Protein AF-A0A979FTG8-F1 (afdb_monomer_lite)

Sequence (197 aa):
MGDRVRLVGFEGCVGTCAGAAALASVARDAVLHIHMAAPLDLSALEGTYKWLRVYTRPLPPPGSSSPTWPLPPSPPPWLYVEGADEGSWGAVAHTITSFAPPGKRFWRLRLRGSRLPAEELPPLLRALHGAGVRTWGGGDTRAEVDMYGWDFDLRITDDMPSGGPAVPSDAELQEAYQDYLGEDPDSESSDEDSDYD

Structure (mmCIF, N/CA/C/O backbone):
data_AF-A0A979FTG8-F1
#
_entry.id   AF-A0A979FTG8-F1
#
loop_
_atom_site.group_PDB
_atom_site.id
_atom_site.type_symbol
_atom_site.label_atom_id
_atom_site.label_alt_id
_atom_site.label_comp_id
_atom_site.label_asym_id
_atom_site.label_entity_id
_atom_site.label_seq_id
_atom_site.pdbx_PDB_ins_code
_atom_site.Cartn_x
_atom_site.Cartn_y
_atom_site.Cartn_z
_atom_site.occupancy
_atom_site.B_iso_or_equiv
_atom_site.auth_seq_id
_atom_site.auth_comp_id
_atom_site.auth_asym_id
_atom_site.auth_atom_id
_atom_site.pdbx_PDB_model_num
ATOM 1 N N . MET A 1 1 ? -26.907 -10.337 29.901 1.00 47.62 1 MET A N 1
ATOM 2 C CA . MET A 1 1 ? -25.797 -10.047 28.971 1.00 47.62 1 MET A CA 1
ATOM 3 C C . MET A 1 1 ? -26.396 -10.081 27.583 1.00 47.62 1 MET A C 1
ATOM 5 O O . MET A 1 1 ? -26.764 -11.155 27.144 1.00 47.62 1 MET A O 1
ATOM 9 N N . GLY A 1 2 ? -26.657 -8.920 26.982 1.00 51.09 2 GLY A N 1
ATOM 10 C CA . GLY A 1 2 ? -27.160 -8.879 25.609 1.00 51.09 2 GLY A CA 1
ATOM 11 C C . GLY A 1 2 ? -26.004 -9.140 24.656 1.00 51.09 2 GLY A C 1
ATOM 12 O O . GLY A 1 2 ? -24.947 -8.527 24.833 1.00 51.09 2 GLY A O 1
ATOM 13 N N . ASP A 1 3 ? -26.198 -10.044 23.699 1.00 61.28 3 ASP A N 1
ATOM 14 C CA . ASP A 1 3 ? -25.258 -10.252 22.603 1.00 61.28 3 ASP A CA 1
ATOM 15 C C . ASP A 1 3 ? -25.046 -8.916 21.898 1.00 61.28 3 ASP A C 1
ATOM 17 O O . ASP A 1 3 ? -25.943 -8.356 21.265 1.00 61.28 3 ASP A O 1
ATOM 21 N N . ARG A 1 4 ? -23.856 -8.343 22.085 1.00 74.62 4 ARG A N 1
ATOM 22 C CA . ARG A 1 4 ? -23.470 -7.138 21.364 1.00 74.62 4 ARG A CA 1
ATOM 23 C C . ARG A 1 4 ? -23.210 -7.556 19.928 1.00 74.62 4 ARG A C 1
ATOM 25 O O . ARG A 1 4 ? -22.340 -8.388 19.678 1.00 74.62 4 ARG A O 1
ATOM 32 N N . VAL A 1 5 ? -23.967 -6.972 19.003 1.00 81.19 5 VAL A N 1
ATOM 33 C CA . VAL A 1 5 ? -23.692 -7.076 17.570 1.00 81.19 5 VAL A CA 1
ATOM 34 C C . VAL A 1 5 ? -22.235 -6.674 17.345 1.00 81.19 5 VAL A C 1
ATOM 36 O O . VAL A 1 5 ? -21.808 -5.609 17.794 1.00 81.19 5 VAL A O 1
ATOM 39 N N . ARG A 1 6 ? -21.469 -7.554 16.697 1.00 85.62 6 ARG A N 1
ATOM 40 C CA . ARG A 1 6 ? -20.063 -7.327 16.352 1.00 85.62 6 ARG A CA 1
ATOM 41 C C . ARG A 1 6 ? -19.908 -7.287 14.842 1.00 85.62 6 ARG A C 1
ATOM 43 O O . ARG A 1 6 ? -20.504 -8.106 14.141 1.00 85.62 6 ARG A O 1
ATOM 50 N N . LEU A 1 7 ? -19.082 -6.368 14.359 1.00 93.38 7 LEU A N 1
ATOM 51 C CA . LEU A 1 7 ? -18.662 -6.376 12.969 1.00 93.38 7 LEU A CA 1
ATOM 52 C C . LEU A 1 7 ? -17.670 -7.526 12.774 1.00 93.38 7 LEU A C 1
ATOM 54 O O . LEU A 1 7 ? -16.695 -7.631 13.511 1.00 93.38 7 LEU A O 1
ATOM 58 N N . VAL A 1 8 ? -17.927 -8.400 11.804 1.00 95.19 8 VAL A N 1
ATOM 59 C CA . VAL A 1 8 ? -17.002 -9.495 11.452 1.00 95.19 8 VAL A CA 1
ATOM 60 C C . VAL A 1 8 ? -16.158 -9.119 10.237 1.00 95.19 8 VAL A C 1
ATOM 62 O O . VAL A 1 8 ? -14.976 -9.453 10.175 1.00 95.19 8 VAL A O 1
ATOM 65 N N . GLY A 1 9 ? -16.748 -8.381 9.298 1.00 96.56 9 GLY A N 1
ATOM 66 C CA . GLY A 1 9 ? -16.076 -7.898 8.105 1.00 96.56 9 GLY A CA 1
ATOM 67 C C . GLY A 1 9 ? -16.681 -6.591 7.612 1.00 96.56 9 GLY A C 1
ATOM 68 O O . GLY A 1 9 ? -17.874 -6.354 7.799 1.00 96.56 9 GLY A O 1
ATOM 69 N N . PHE A 1 10 ? -15.855 -5.757 6.995 1.00 97.56 10 PHE A N 1
ATOM 70 C CA . PHE A 1 10 ? -16.277 -4.559 6.280 1.00 97.56 10 PHE A CA 1
ATOM 71 C C . PHE A 1 10 ? -15.546 -4.491 4.951 1.00 97.56 10 PHE A C 1
ATOM 73 O O . PHE A 1 10 ? -14.328 -4.652 4.913 1.00 97.56 10 PHE A O 1
ATOM 80 N N . GLU A 1 11 ? -16.293 -4.204 3.894 1.00 97.88 11 GLU A N 1
ATOM 81 C CA . GLU A 1 11 ? -15.763 -3.913 2.574 1.00 97.88 11 GLU A CA 1
ATOM 82 C C . GLU A 1 11 ? -16.490 -2.699 2.018 1.00 97.88 11 GLU A C 1
ATOM 84 O O . GLU A 1 11 ? -17.717 -2.691 1.916 1.00 97.88 11 GLU A O 1
ATOM 89 N N . GLY A 1 12 ? -15.741 -1.638 1.734 1.00 96.50 12 GLY A N 1
ATOM 90 C CA . GLY A 1 12 ? -16.323 -0.417 1.204 1.00 96.50 12 GLY A CA 1
ATOM 91 C C . GLY A 1 12 ? -15.431 0.802 1.365 1.00 96.50 12 GLY A C 1
ATOM 92 O O . GLY A 1 12 ? -14.251 0.719 1.710 1.00 96.50 12 GLY A O 1
ATOM 93 N N . CYS A 1 13 ? -16.019 1.964 1.103 1.00 96.81 13 CYS A N 1
ATOM 94 C CA . CYS A 1 13 ? -15.310 3.234 1.117 1.00 96.81 13 CYS A CA 1
ATOM 95 C C . CYS A 1 13 ? -15.332 3.882 2.505 1.00 96.81 13 CYS A C 1
ATOM 97 O O . CYS A 1 13 ? -16.381 3.963 3.147 1.00 96.81 13 CYS A O 1
ATOM 99 N N . VAL A 1 14 ? -14.193 4.435 2.928 1.00 95.75 14 VAL A N 1
ATOM 100 C CA . VAL A 1 14 ? -14.109 5.316 4.103 1.00 95.75 14 VAL A CA 1
ATOM 101 C C . VAL A 1 14 ? -13.413 6.603 3.682 1.00 95.75 14 VAL A C 1
ATOM 103 O O . VAL A 1 14 ? -12.260 6.586 3.267 1.00 95.75 14 VAL A O 1
ATOM 106 N N . GLY A 1 15 ? -14.133 7.724 3.764 1.00 94.25 15 GLY A N 1
ATOM 107 C CA . GLY A 1 15 ? -13.651 9.021 3.272 1.00 94.25 15 GLY A CA 1
ATOM 108 C C . GLY A 1 15 ? -13.333 10.055 4.352 1.00 94.25 15 GLY A C 1
ATOM 109 O O . GLY A 1 15 ? -12.935 11.165 4.018 1.00 94.25 15 GLY A O 1
ATOM 110 N N . THR A 1 16 ? -13.554 9.752 5.637 1.00 96.12 16 THR A N 1
ATOM 111 C CA . THR A 1 16 ? -13.393 10.731 6.727 1.00 96.12 16 THR A CA 1
ATOM 112 C C . THR A 1 16 ? -12.847 10.096 8.003 1.00 96.12 16 THR A C 1
ATOM 114 O O . THR A 1 16 ? -13.106 8.923 8.280 1.00 96.12 16 THR A O 1
ATOM 117 N N . CYS A 1 17 ? -12.151 10.887 8.832 1.00 95.69 17 CYS A N 1
ATOM 118 C CA . CYS A 1 17 ? -11.619 10.408 10.116 1.00 95.69 17 CYS A CA 1
ATOM 119 C C . CYS A 1 17 ? -12.749 10.005 11.076 1.00 95.69 17 CYS A C 1
ATOM 121 O O . CYS A 1 17 ? -12.614 9.048 11.830 1.00 95.69 17 CYS A O 1
ATOM 123 N N . ALA A 1 18 ? -13.894 10.697 11.010 1.00 96.69 18 ALA A N 1
ATOM 124 C CA . ALA A 1 18 ? -15.089 10.330 11.767 1.00 96.69 18 ALA A CA 1
ATOM 125 C C . ALA A 1 18 ? -15.635 8.956 11.340 1.00 96.69 18 ALA A C 1
ATOM 127 O O . ALA A 1 18 ? -16.016 8.161 12.196 1.00 96.69 18 ALA A O 1
ATOM 128 N N . GLY A 1 19 ? -15.621 8.650 10.038 1.00 96.44 19 GLY A N 1
ATOM 129 C CA . GLY A 1 19 ? -15.982 7.330 9.518 1.00 96.44 19 GLY A CA 1
ATOM 130 C C . GLY A 1 19 ? -15.019 6.235 9.983 1.00 96.44 19 GLY A C 1
ATOM 131 O O . GLY A 1 19 ? -15.467 5.191 10.451 1.00 96.44 19 GLY A O 1
ATOM 132 N N . ALA A 1 20 ? -13.708 6.496 9.938 1.00 96.88 20 ALA A N 1
ATOM 133 C CA . ALA A 1 20 ? -12.697 5.571 10.454 1.00 96.88 20 ALA A CA 1
ATOM 134 C C . ALA A 1 20 ? -12.871 5.306 11.962 1.00 96.88 20 ALA A C 1
ATOM 136 O O . ALA A 1 20 ? -12.824 4.156 12.394 1.00 96.88 20 ALA A O 1
ATOM 137 N N . ALA A 1 21 ? -13.148 6.344 12.759 1.00 97.00 21 ALA A N 1
ATOM 138 C CA . ALA A 1 21 ? -13.414 6.209 14.191 1.00 97.00 21 ALA A CA 1
ATOM 139 C C . ALA A 1 21 ? -14.721 5.449 14.483 1.00 97.00 21 ALA A C 1
ATOM 141 O O . ALA A 1 21 ? -14.770 4.610 15.387 1.00 97.00 21 ALA A O 1
ATOM 142 N N . ALA A 1 22 ? -15.778 5.702 13.706 1.00 95.88 22 ALA A N 1
ATOM 143 C CA . ALA A 1 22 ? -17.029 4.959 13.817 1.00 95.88 22 ALA A CA 1
ATOM 144 C C . ALA A 1 22 ? -16.808 3.469 13.519 1.00 95.88 22 ALA A C 1
ATOM 146 O O . ALA A 1 22 ? -17.248 2.621 14.295 1.00 95.88 22 ALA A O 1
ATOM 147 N N . LEU A 1 23 ? -16.057 3.154 12.460 1.00 95.88 23 LEU A N 1
ATOM 148 C CA . LEU A 1 23 ? -15.680 1.784 12.120 1.00 95.88 23 LEU A CA 1
ATOM 149 C C . LEU A 1 23 ? -14.860 1.130 13.244 1.00 95.88 23 LEU A C 1
ATOM 151 O O . LEU A 1 23 ? -15.205 0.038 13.693 1.00 95.88 23 LEU A O 1
ATOM 155 N N . ALA A 1 24 ? -13.849 1.826 13.772 1.00 95.81 24 ALA A N 1
ATOM 156 C CA . ALA A 1 24 ? -13.015 1.351 14.880 1.00 95.81 24 ALA A CA 1
ATOM 157 C C . ALA A 1 24 ? -13.831 0.932 16.115 1.00 95.81 24 ALA A C 1
ATOM 159 O O . ALA A 1 24 ? -13.516 -0.066 16.762 1.00 95.81 24 ALA A O 1
ATOM 160 N N . SER A 1 25 ? -14.917 1.655 16.419 1.00 95.25 25 SER A N 1
ATOM 161 C CA . SER A 1 25 ? -15.764 1.388 17.592 1.00 95.25 25 SER A CA 1
ATOM 162 C C . SER A 1 25 ? -16.481 0.030 17.559 1.00 95.25 25 SER A C 1
ATOM 164 O O . SER A 1 25 ? -16.880 -0.480 18.610 1.00 95.25 25 SER A O 1
ATOM 166 N N . VAL A 1 26 ? -16.620 -0.571 16.372 1.00 94.44 26 VAL A N 1
ATOM 167 C CA . VAL A 1 26 ? -17.323 -1.847 16.156 1.00 94.44 26 VAL A CA 1
ATOM 168 C C . VAL A 1 26 ? -16.440 -2.942 15.550 1.00 94.44 26 VAL A C 1
ATOM 170 O O . VAL A 1 26 ? -16.836 -4.106 15.575 1.00 94.44 26 VAL A O 1
ATOM 173 N N . ALA A 1 27 ? -15.246 -2.604 15.050 1.00 94.19 27 ALA A N 1
ATOM 174 C CA . ALA A 1 27 ? -14.366 -3.473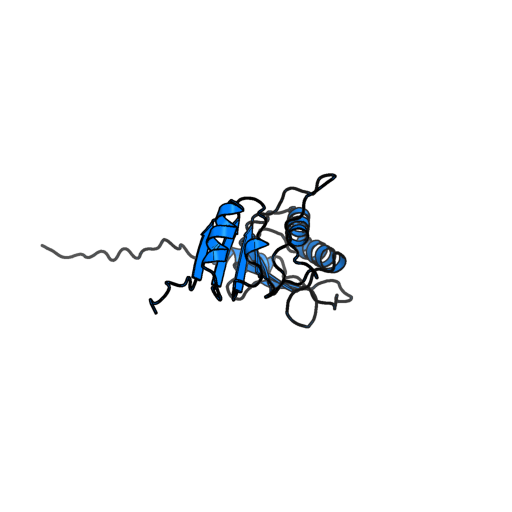 14.260 1.00 94.19 27 ALA A CA 1
ATOM 175 C C . ALA A 1 27 ? -13.509 -4.470 15.058 1.00 94.19 27 ALA A C 1
ATOM 177 O O . ALA A 1 27 ? -12.545 -4.999 14.509 1.00 94.19 27 ALA A O 1
ATOM 178 N N . ARG A 1 28 ? -13.835 -4.748 16.327 1.00 93.44 28 ARG A N 1
ATOM 179 C CA . ARG A 1 28 ? -13.013 -5.610 17.190 1.00 93.44 28 ARG A CA 1
ATOM 180 C C . ARG A 1 28 ? -12.828 -7.012 16.592 1.00 93.44 28 ARG A C 1
ATOM 182 O O . ARG A 1 28 ? -13.794 -7.764 16.488 1.00 93.44 28 ARG A O 1
ATOM 189 N N . ASP A 1 29 ? -11.582 -7.346 16.256 1.00 94.25 29 ASP A N 1
ATOM 190 C CA . ASP A 1 29 ? -11.156 -8.574 15.570 1.00 94.25 29 ASP A CA 1
ATOM 191 C C . ASP A 1 29 ? -11.796 -8.774 14.177 1.00 94.25 29 ASP A C 1
ATOM 193 O O . ASP A 1 29 ? -11.884 -9.899 13.676 1.00 94.25 29 ASP A O 1
ATOM 197 N N . ALA A 1 30 ? -12.227 -7.687 13.529 1.00 96.00 30 ALA A N 1
ATOM 198 C CA . ALA A 1 30 ? -12.851 -7.713 12.207 1.00 96.00 30 ALA A CA 1
ATOM 199 C C . ALA A 1 30 ? -11.823 -7.747 11.064 1.00 96.00 30 ALA A C 1
ATOM 201 O O . ALA A 1 30 ? -10.663 -7.348 11.215 1.00 96.00 30 ALA A O 1
ATOM 202 N N . VAL A 1 31 ? -12.271 -8.195 9.893 1.00 97.81 31 VAL A N 1
ATOM 203 C CA . VAL A 1 31 ? -11.538 -8.071 8.625 1.00 97.81 31 VAL A CA 1
ATOM 204 C C . VAL A 1 31 ? -11.994 -6.800 7.913 1.00 97.81 31 VAL A C 1
ATOM 206 O O . VAL A 1 31 ? -13.178 -6.649 7.627 1.00 97.81 31 VAL A O 1
ATOM 209 N N . LEU A 1 32 ? -11.077 -5.877 7.632 1.00 98.38 32 LEU A N 1
ATOM 210 C CA . LEU A 1 32 ? -11.399 -4.580 7.037 1.00 98.38 32 LEU A CA 1
ATOM 211 C C . LEU A 1 32 ? -10.773 -4.448 5.648 1.00 98.38 32 LEU A C 1
ATOM 213 O O . LEU A 1 32 ? -9.553 -4.529 5.510 1.00 98.38 32 LEU A O 1
ATOM 217 N N . HIS A 1 33 ? -11.602 -4.210 4.638 1.00 98.25 33 HIS A N 1
ATOM 218 C CA . HIS A 1 33 ? -11.227 -3.832 3.280 1.00 98.25 33 HIS A CA 1
ATOM 219 C C . HIS A 1 33 ? -11.705 -2.396 3.040 1.00 98.25 33 HIS A C 1
ATOM 221 O O . HIS A 1 33 ? -12.903 -2.134 2.932 1.00 98.25 33 HIS A O 1
ATOM 227 N N . ILE A 1 34 ? -10.772 -1.446 3.028 1.00 98.19 34 ILE A N 1
ATOM 228 C CA . ILE A 1 34 ? -11.079 -0.016 2.975 1.00 98.19 34 ILE A CA 1
ATOM 229 C C . ILE A 1 34 ? -10.583 0.564 1.656 1.00 98.19 34 ILE A C 1
ATOM 231 O O . ILE A 1 34 ? -9.378 0.603 1.404 1.00 98.19 34 ILE A O 1
ATOM 235 N N . HIS A 1 35 ? -11.513 1.071 0.853 1.00 97.69 35 HIS A N 1
ATOM 236 C CA . HIS A 1 35 ? -11.214 1.888 -0.318 1.00 97.69 35 HIS A CA 1
ATOM 237 C C . HIS A 1 35 ? -11.143 3.364 0.071 1.00 97.69 35 HIS A C 1
ATOM 239 O O . HIS A 1 35 ? -12.079 3.924 0.653 1.00 97.69 35 HIS A O 1
ATOM 245 N N . MET A 1 36 ? -10.026 4.000 -0.267 1.00 95.75 36 MET A N 1
ATOM 246 C CA . MET A 1 36 ? -9.785 5.415 -0.025 1.00 95.75 36 MET A CA 1
ATOM 247 C C . MET A 1 36 ? -9.744 6.164 -1.354 1.00 95.75 36 MET A C 1
ATOM 249 O O . MET A 1 36 ? -8.864 5.948 -2.184 1.00 95.75 36 MET A O 1
ATOM 253 N N . ALA A 1 37 ? -10.692 7.083 -1.540 1.00 90.81 37 ALA A N 1
ATOM 254 C CA . ALA A 1 37 ? -10.683 8.000 -2.682 1.00 90.81 37 ALA A CA 1
ATOM 255 C C . ALA A 1 37 ? -9.659 9.139 -2.511 1.00 90.81 37 ALA A C 1
ATOM 257 O O . ALA A 1 37 ? -9.218 9.732 -3.490 1.00 90.81 37 ALA A O 1
ATOM 258 N N . ALA A 1 38 ? -9.286 9.446 -1.267 1.00 92.38 38 ALA A N 1
ATOM 259 C CA . ALA A 1 38 ? -8.274 10.426 -0.899 1.00 92.38 38 ALA A CA 1
ATOM 260 C C . ALA A 1 38 ? -7.519 9.933 0.347 1.00 92.38 38 ALA A C 1
ATOM 262 O O . ALA A 1 38 ? -8.079 9.136 1.105 1.00 92.38 38 ALA A O 1
ATOM 263 N N . PRO A 1 39 ? -6.281 10.401 0.591 1.00 94.38 39 PRO A N 1
ATOM 264 C CA . PRO A 1 39 ? -5.530 10.010 1.775 1.00 94.38 39 PRO A CA 1
ATOM 265 C C . PRO A 1 39 ? -6.275 10.294 3.073 1.00 94.38 39 PRO A C 1
ATOM 267 O O . PRO A 1 39 ? -6.816 11.384 3.269 1.00 94.38 39 PRO A O 1
ATOM 270 N N . LEU A 1 40 ? -6.276 9.307 3.964 1.00 95.81 40 LEU A N 1
ATOM 271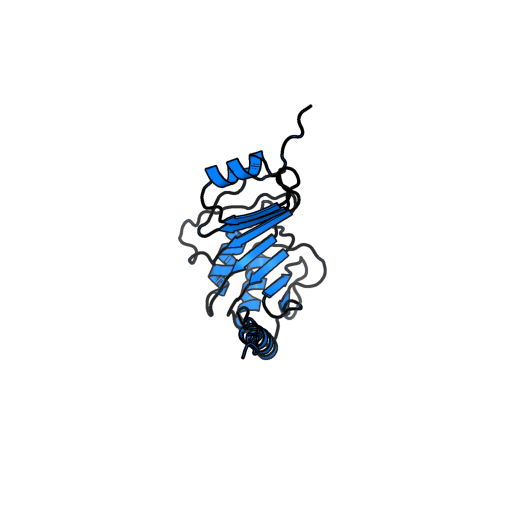 C CA . LEU A 1 40 ? -7.023 9.347 5.208 1.00 95.81 40 LEU A CA 1
ATOM 272 C C . LEU A 1 40 ? -6.172 8.807 6.358 1.00 95.81 40 LEU A C 1
ATOM 274 O O . LEU A 1 40 ? -5.488 7.797 6.217 1.00 95.81 40 LEU A O 1
ATOM 278 N N . ASP A 1 41 ? -6.244 9.475 7.508 1.00 96.00 41 ASP A N 1
ATOM 279 C CA . ASP A 1 41 ? -5.668 8.960 8.747 1.00 96.00 41 ASP A CA 1
ATOM 280 C C . ASP A 1 41 ? -6.526 7.804 9.283 1.00 96.00 41 ASP A C 1
ATOM 282 O O . ASP A 1 41 ? -7.699 7.977 9.627 1.00 96.00 41 ASP A O 1
ATOM 286 N N . LEU A 1 42 ? -5.921 6.618 9.342 1.00 97.38 42 LEU A N 1
ATOM 287 C CA . LEU A 1 42 ? -6.538 5.385 9.822 1.00 97.38 42 LEU A CA 1
ATOM 288 C C . LEU A 1 42 ? -6.046 4.976 11.219 1.00 97.38 42 LEU A C 1
ATOM 290 O O . LEU A 1 42 ? -6.373 3.878 11.669 1.00 97.38 42 LEU A O 1
ATOM 294 N N . SER A 1 43 ? -5.304 5.838 11.924 1.00 96.19 43 SER A N 1
ATOM 295 C CA . SER A 1 43 ? -4.750 5.566 13.262 1.00 96.19 43 SER A CA 1
ATOM 296 C C . SER A 1 43 ? -5.796 5.097 14.279 1.00 96.19 43 SER A C 1
ATOM 298 O O . SER A 1 43 ? -5.510 4.230 15.100 1.00 96.19 43 SER A O 1
ATOM 300 N N . ALA A 1 44 ? -7.040 5.575 14.172 1.00 96.81 44 ALA A N 1
ATOM 301 C CA . ALA A 1 44 ? -8.148 5.151 15.029 1.00 96.81 44 ALA A CA 1
ATOM 302 C C . ALA A 1 44 ? -8.432 3.636 14.981 1.00 96.81 44 ALA A C 1
ATOM 304 O O . ALA A 1 44 ? -9.026 3.103 15.915 1.00 96.81 44 ALA A O 1
ATOM 305 N N . LEU A 1 45 ? -8.021 2.941 13.914 1.00 96.81 45 LEU A N 1
ATOM 306 C CA . LEU A 1 45 ? -8.198 1.496 13.765 1.00 96.81 45 LEU A CA 1
ATOM 307 C C . LEU A 1 45 ? -7.124 0.680 14.503 1.00 96.81 45 LEU A C 1
ATOM 309 O O . LEU A 1 45 ? -7.264 -0.542 14.588 1.00 96.81 45 LEU A O 1
ATOM 313 N N . GLU A 1 46 ? -6.069 1.298 15.037 1.00 96.00 46 GLU A N 1
ATOM 314 C CA . GLU A 1 46 ? -4.970 0.586 15.697 1.00 96.00 46 GLU A CA 1
ATOM 315 C C . GLU A 1 46 ? -5.462 -0.362 16.803 1.00 96.00 46 GLU A C 1
ATOM 317 O O . GLU A 1 46 ? -6.224 0.016 17.693 1.00 96.00 46 GLU A O 1
ATOM 322 N N . GLY A 1 47 ? -5.044 -1.631 16.723 1.00 93.62 47 GLY A N 1
ATOM 323 C CA . GLY A 1 47 ? -5.406 -2.661 17.699 1.00 93.62 47 GLY A CA 1
ATOM 324 C C . GLY A 1 47 ? -6.877 -3.092 17.685 1.00 93.62 47 GLY A C 1
ATOM 325 O O . GLY A 1 47 ? -7.279 -3.880 18.541 1.00 93.62 47 GLY A O 1
ATOM 326 N N . THR A 1 48 ? -7.687 -2.598 16.743 1.00 94.44 48 THR A N 1
ATOM 327 C CA . THR A 1 48 ? -9.103 -2.983 16.644 1.00 94.44 48 THR A CA 1
ATOM 328 C C . THR A 1 48 ? -9.326 -4.127 15.666 1.00 94.44 48 THR A C 1
ATOM 330 O O . THR A 1 48 ? -10.180 -4.960 15.924 1.00 94.44 48 THR A O 1
ATOM 333 N N . TYR A 1 49 ? -8.554 -4.227 14.586 1.00 95.62 49 TYR A N 1
ATOM 334 C CA . TYR A 1 49 ? -8.804 -5.181 13.506 1.00 95.62 49 TYR A CA 1
ATOM 335 C C . TYR A 1 49 ? -7.983 -6.467 13.626 1.00 95.62 49 TYR A C 1
ATOM 337 O O . TYR A 1 49 ? -6.873 -6.485 14.160 1.00 95.62 49 TYR A O 1
ATOM 345 N N . LYS A 1 50 ? -8.509 -7.543 13.032 1.00 96.44 50 LYS A N 1
ATOM 346 C CA . LYS A 1 50 ? -7.748 -8.767 12.768 1.00 96.44 50 LYS A CA 1
ATOM 347 C C . LYS A 1 50 ? -6.904 -8.616 11.511 1.00 96.44 50 LYS A C 1
ATOM 349 O O . LYS A 1 50 ? -5.739 -8.985 11.549 1.00 96.44 50 LYS A O 1
ATOM 354 N N . TRP A 1 51 ? -7.475 -8.078 10.428 1.00 96.69 51 TRP A N 1
ATOM 355 C CA . TRP A 1 51 ? -6.789 -7.815 9.156 1.00 96.69 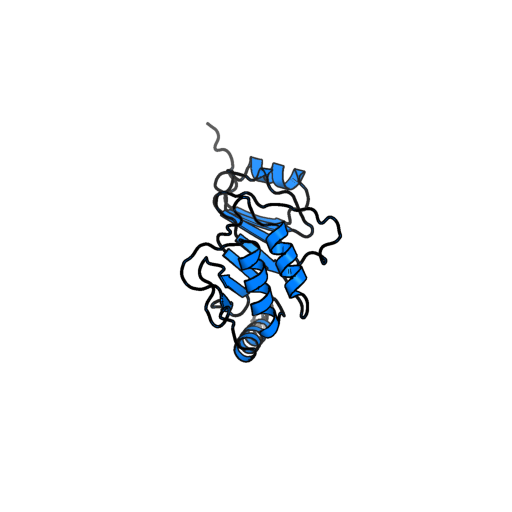51 TRP A CA 1
ATOM 356 C C . TRP A 1 51 ? -7.223 -6.478 8.549 1.00 96.69 51 TRP A C 1
ATOM 358 O O . TRP A 1 51 ? -8.401 -6.133 8.619 1.00 96.69 51 TRP A O 1
ATOM 368 N N . LEU A 1 52 ? -6.288 -5.775 7.907 1.00 98.12 52 LEU A N 1
ATOM 369 C CA . LEU A 1 52 ? -6.534 -4.499 7.237 1.00 98.12 52 LEU A CA 1
ATOM 370 C C . LEU A 1 52 ? -5.975 -4.528 5.808 1.00 98.12 52 LEU A C 1
ATOM 372 O O . LEU A 1 52 ? -4.767 -4.674 5.617 1.00 98.12 52 LEU A O 1
ATOM 376 N N . ARG A 1 53 ? -6.859 -4.380 4.816 1.00 98.12 53 ARG A N 1
ATOM 377 C CA . ARG A 1 53 ? -6.539 -4.094 3.410 1.00 98.12 53 ARG A CA 1
ATOM 378 C C . ARG A 1 53 ? -6.928 -2.669 3.098 1.00 98.12 53 ARG A C 1
ATOM 380 O O . ARG A 1 53 ? -8.068 -2.277 3.336 1.00 98.12 53 ARG A O 1
ATOM 387 N N . VAL A 1 54 ? -5.987 -1.926 2.542 1.00 98.38 54 VAL A N 1
ATOM 388 C CA . VAL A 1 54 ? -6.207 -0.555 2.102 1.00 98.38 54 VAL A CA 1
ATOM 389 C C . VAL A 1 54 ? -6.006 -0.486 0.600 1.00 98.38 54 VAL A C 1
ATOM 391 O O . VAL A 1 54 ? -4.970 -0.919 0.099 1.00 98.38 54 VAL A O 1
ATOM 394 N N . TYR A 1 55 ? -6.992 0.070 -0.089 1.00 98.12 55 TYR A N 1
ATOM 395 C CA . TYR A 1 55 ? -6.982 0.315 -1.524 1.00 98.12 55 TYR A CA 1
ATOM 396 C C . TYR A 1 55 ? -6.928 1.822 -1.753 1.00 98.12 55 TYR A C 1
ATOM 398 O O . TYR A 1 55 ? -7.725 2.571 -1.182 1.00 98.12 55 TYR A O 1
ATOM 406 N N . THR A 1 56 ? -5.974 2.276 -2.559 1.00 97.50 56 THR A N 1
ATOM 407 C CA . THR A 1 56 ? -5.805 3.695 -2.888 1.00 97.50 56 THR A CA 1
ATOM 408 C C . THR A 1 56 ? -5.301 3.859 -4.312 1.00 97.50 56 THR A C 1
ATOM 410 O O . THR A 1 56 ? -4.633 2.984 -4.856 1.00 97.50 56 THR A O 1
ATOM 413 N N . ARG A 1 57 ? -5.563 5.020 -4.906 1.00 96.31 57 ARG A N 1
ATOM 414 C CA . ARG A 1 57 ? -4.915 5.444 -6.152 1.00 96.31 57 ARG A CA 1
ATOM 415 C C . ARG A 1 57 ? -3.522 6.029 -5.877 1.00 96.31 57 ARG A C 1
ATOM 417 O O . ARG A 1 57 ? -3.279 6.474 -4.748 1.00 96.31 57 ARG A O 1
ATOM 424 N N . PRO A 1 58 ? -2.623 6.049 -6.881 1.00 96.38 58 PRO A N 1
ATOM 425 C CA . PRO A 1 58 ? -1.375 6.789 -6.801 1.00 96.38 58 PRO A CA 1
ATOM 426 C C . PRO A 1 58 ? -1.609 8.249 -6.400 1.00 96.38 58 PRO A C 1
ATOM 428 O O . PRO A 1 58 ? -2.463 8.940 -6.954 1.00 96.38 58 PRO A O 1
ATOM 431 N N . LEU A 1 59 ? -0.834 8.718 -5.431 1.00 93.56 59 LEU A N 1
ATOM 432 C CA . LEU A 1 59 ? -0.782 10.118 -5.047 1.00 93.56 59 LEU A CA 1
ATOM 433 C C . LEU A 1 59 ? -0.077 10.929 -6.135 1.00 93.56 59 LEU A C 1
ATOM 435 O O . LEU A 1 59 ? 0.835 10.415 -6.788 1.00 93.56 59 LEU A O 1
ATOM 439 N N . PRO A 1 60 ? -0.429 12.214 -6.295 1.00 86.69 60 PRO A N 1
ATOM 440 C CA . PRO A 1 60 ? 0.360 13.125 -7.107 1.00 86.69 60 PRO A CA 1
ATOM 441 C C . PRO A 1 60 ? 1.841 13.098 -6.694 1.00 86.69 60 PRO A C 1
ATOM 443 O O . PRO A 1 60 ? 2.145 12.810 -5.533 1.00 86.69 60 PRO A O 1
ATOM 446 N N . PRO A 1 61 ? 2.770 13.428 -7.607 1.00 79.81 61 PRO A N 1
ATOM 447 C CA . PRO A 1 61 ? 4.185 13.520 -7.278 1.00 79.81 61 PRO A CA 1
ATOM 448 C C . PRO A 1 61 ? 4.425 14.403 -6.044 1.00 79.81 61 PRO A C 1
ATOM 450 O O . PRO A 1 61 ? 3.721 15.403 -5.862 1.00 79.81 61 PRO A O 1
ATOM 453 N N . PRO A 1 62 ? 5.419 14.067 -5.206 1.00 79.44 62 PRO A N 1
ATOM 454 C CA . PRO A 1 62 ? 5.643 14.784 -3.965 1.00 79.44 62 PRO A CA 1
ATOM 455 C C . PRO A 1 62 ? 5.988 16.254 -4.232 1.00 79.44 62 PRO A C 1
ATOM 457 O O . PRO A 1 62 ? 6.938 16.568 -4.950 1.00 79.44 62 PRO A O 1
ATOM 460 N N . GLY A 1 63 ? 5.230 17.161 -3.617 1.00 75.94 63 GLY A N 1
ATOM 461 C CA . GLY A 1 63 ? 5.606 18.568 -3.496 1.00 75.94 63 GLY A CA 1
ATOM 462 C C . GLY A 1 63 ? 6.636 18.786 -2.382 1.00 75.94 63 GLY A C 1
ATOM 463 O O . GLY A 1 63 ? 6.983 17.863 -1.641 1.00 75.94 63 GLY A O 1
ATOM 464 N N . SER A 1 64 ? 7.076 20.036 -2.208 1.00 69.44 64 SER A N 1
ATOM 465 C CA . SER A 1 64 ? 8.106 20.461 -1.238 1.00 69.44 64 SER A CA 1
ATOM 466 C C . SER A 1 64 ? 7.822 20.055 0.217 1.00 69.44 64 SER A C 1
ATOM 468 O O . SER A 1 64 ? 8.739 19.946 1.025 1.00 69.44 64 SER A O 1
ATOM 470 N N . SER A 1 65 ? 6.550 19.831 0.550 1.00 72.62 65 SER A N 1
ATOM 471 C CA . SER A 1 65 ? 6.081 19.306 1.830 1.00 72.62 65 SER A CA 1
ATOM 472 C C . SER A 1 65 ? 4.912 18.360 1.564 1.00 72.62 65 SER A C 1
ATOM 474 O O . SER A 1 65 ? 3.763 18.795 1.479 1.00 72.62 65 SER A O 1
ATOM 476 N N . SER A 1 66 ? 5.202 17.077 1.371 1.00 77.12 66 SER A N 1
ATOM 477 C CA . SER A 1 66 ? 4.154 16.079 1.150 1.00 77.12 66 SER A CA 1
ATOM 478 C C . SER A 1 66 ? 3.756 15.467 2.494 1.00 77.12 66 SER A C 1
ATOM 480 O O . SER A 1 66 ? 4.625 14.897 3.160 1.00 77.12 66 SER A O 1
ATOM 482 N N . PRO A 1 67 ? 2.493 15.622 2.937 1.00 86.25 67 PRO A N 1
ATOM 483 C CA . PRO A 1 67 ? 2.034 14.979 4.158 1.00 86.25 67 PRO A CA 1
ATOM 484 C C . PRO A 1 67 ? 2.119 13.454 4.036 1.00 86.25 67 PRO A C 1
ATOM 486 O O . PRO A 1 67 ? 2.098 12.899 2.938 1.00 86.25 67 PRO A O 1
ATOM 489 N N . THR A 1 68 ? 2.224 12.784 5.181 1.00 91.69 68 THR A N 1
ATOM 490 C CA . THR A 1 68 ? 2.187 11.324 5.285 1.00 91.69 68 THR A CA 1
ATOM 491 C C . THR A 1 68 ? 0.962 10.895 6.083 1.00 91.69 68 THR A C 1
ATOM 493 O O . THR A 1 68 ? 0.486 11.625 6.954 1.00 91.69 68 THR A O 1
ATOM 496 N N . TRP A 1 69 ? 0.451 9.704 5.780 1.00 95.94 69 TRP A N 1
ATOM 497 C CA . TRP A 1 69 ? -0.725 9.108 6.416 1.00 95.94 69 TRP A CA 1
ATOM 498 C C . TRP A 1 69 ? -0.392 7.662 6.777 1.00 95.94 69 TRP A C 1
ATOM 500 O O . TRP A 1 69 ? -0.857 6.733 6.115 1.00 95.94 69 TRP A O 1
ATOM 510 N N . PRO A 1 70 ? 0.494 7.454 7.765 1.00 97.25 70 PRO A N 1
ATOM 511 C CA . PRO A 1 70 ? 0.977 6.123 8.089 1.00 97.25 70 PRO A CA 1
ATOM 512 C C . PRO A 1 70 ? -0.190 5.215 8.477 1.00 97.25 70 PRO A C 1
ATOM 514 O O . PRO A 1 70 ? -1.048 5.585 9.280 1.00 97.25 70 PRO A O 1
ATOM 517 N N . LEU A 1 71 ? -0.207 4.007 7.920 1.00 98.06 71 LEU A N 1
ATOM 518 C CA . LEU A 1 71 ? -1.185 3.003 8.317 1.00 98.06 71 LEU A CA 1
ATOM 519 C C . LEU A 1 71 ? -0.902 2.490 9.740 1.00 98.06 71 LEU A C 1
ATOM 521 O O . LEU A 1 71 ? 0.251 2.514 10.188 1.00 98.06 71 LEU A O 1
ATOM 525 N N . PRO A 1 72 ? -1.923 1.982 10.457 1.00 97.12 72 PRO A N 1
ATOM 526 C CA . PRO A 1 72 ? -1.710 1.364 11.760 1.00 97.12 72 PRO A CA 1
ATOM 527 C C . PRO A 1 72 ? -0.715 0.194 11.658 1.00 97.12 72 PRO A C 1
ATOM 529 O O . PRO A 1 72 ? -0.838 -0.620 10.741 1.00 97.12 72 PRO A O 1
ATOM 532 N N . PRO A 1 73 ? 0.264 0.079 12.575 1.00 95.69 73 PRO A N 1
ATOM 533 C CA . PRO A 1 73 ? 1.382 -0.854 12.421 1.00 95.69 73 PRO A CA 1
ATOM 534 C C . PRO A 1 73 ? 1.055 -2.310 12.758 1.00 95.69 73 PRO A C 1
ATOM 536 O O . PRO A 1 73 ? 1.785 -3.206 12.329 1.00 95.69 73 PRO A O 1
ATOM 539 N N . SER A 1 74 ? 0.021 -2.557 13.568 1.00 94.12 74 SER A N 1
ATOM 540 C CA . SER A 1 74 ? -0.263 -3.887 14.104 1.00 94.12 74 SER A CA 1
ATOM 541 C C . SER A 1 74 ? -1.752 -4.247 14.047 1.00 94.12 74 SER A C 1
ATOM 543 O O . SER A 1 74 ? -2.570 -3.493 14.590 1.00 94.12 74 SER A O 1
ATOM 545 N N . PRO A 1 75 ? -2.090 -5.426 13.489 1.00 94.69 75 PRO A N 1
ATOM 546 C CA . PRO A 1 75 ? -1.208 -6.288 12.683 1.00 94.69 75 PRO A CA 1
ATOM 547 C C . PRO A 1 75 ? -0.726 -5.594 11.385 1.00 94.69 75 PRO A C 1
ATOM 549 O O . PRO A 1 75 ? -1.397 -4.677 10.924 1.00 94.69 75 PRO A O 1
ATOM 552 N N . PRO A 1 76 ? 0.410 -5.994 10.770 1.00 96.31 76 PRO A N 1
ATOM 553 C CA . PRO A 1 76 ? 0.919 -5.328 9.568 1.00 96.31 76 PRO A CA 1
ATOM 554 C C . PRO A 1 76 ? -0.127 -5.270 8.439 1.00 96.31 76 PRO A C 1
ATOM 556 O O . PRO A 1 76 ? -0.713 -6.306 8.109 1.00 96.31 76 PRO A O 1
ATOM 559 N N . PRO A 1 77 ? -0.358 -4.099 7.821 1.00 97.69 77 PRO A N 1
ATOM 560 C CA . PRO A 1 77 ? -1.425 -3.928 6.847 1.00 97.69 77 PRO A CA 1
ATOM 561 C C . PRO A 1 77 ? -1.041 -4.462 5.465 1.00 97.69 77 PRO A C 1
ATOM 563 O O . PRO A 1 77 ? 0.136 -4.599 5.109 1.00 97.69 77 PRO A O 1
ATOM 566 N N . TRP A 1 78 ? -2.063 -4.707 4.656 1.00 97.88 78 TRP A N 1
ATOM 567 C CA . TRP A 1 78 ? -1.956 -4.847 3.212 1.00 97.88 78 TRP A CA 1
ATOM 568 C C . TRP A 1 78 ? -2.237 -3.510 2.533 1.00 97.88 78 TRP A C 1
ATOM 570 O O . TRP A 1 78 ? -3.212 -2.841 2.883 1.00 97.88 78 TRP A O 1
ATOM 580 N N . LEU A 1 79 ? -1.439 -3.157 1.527 1.00 98.19 79 LEU A N 1
ATOM 581 C CA . LEU A 1 79 ? -1.677 -1.977 0.697 1.00 98.19 79 LEU A CA 1
ATOM 582 C C . LEU A 1 79 ? -1.756 -2.374 -0.779 1.00 98.19 79 LEU A C 1
ATOM 584 O O . LEU A 1 79 ? -0.852 -3.023 -1.308 1.00 98.19 79 LEU A O 1
ATOM 588 N N . TYR A 1 80 ? -2.840 -1.949 -1.419 1.00 97.62 80 TYR A N 1
ATOM 589 C CA . TYR A 1 80 ? -3.111 -2.075 -2.843 1.00 97.62 80 TYR A CA 1
ATOM 590 C C . TYR A 1 80 ? -3.092 -0.676 -3.458 1.00 97.62 80 TYR A C 1
ATOM 592 O O . TYR A 1 80 ? -3.857 0.200 -3.043 1.00 97.62 80 TYR A O 1
ATOM 600 N N . VAL A 1 81 ? -2.218 -0.468 -4.438 1.00 97.31 81 VAL A N 1
ATOM 601 C CA . VAL A 1 81 ? -2.199 0.748 -5.256 1.00 97.31 81 VAL A CA 1
ATOM 602 C C . VAL A 1 81 ? -2.881 0.432 -6.583 1.00 97.31 81 VAL A C 1
ATOM 604 O O . VAL A 1 81 ? -2.419 -0.428 -7.330 1.00 97.31 81 VAL A O 1
ATOM 607 N N . GLU A 1 82 ? -4.007 1.083 -6.856 1.00 94.88 82 GLU A N 1
ATOM 608 C CA . GLU A 1 82 ? -4.891 0.755 -7.978 1.00 94.88 82 GLU A CA 1
ATOM 609 C C . GLU A 1 82 ? -4.674 1.683 -9.180 1.00 94.88 82 GLU A C 1
ATOM 611 O O . GLU A 1 82 ? -4.655 2.906 -9.035 1.00 94.88 82 GLU A O 1
ATOM 616 N N . GLY A 1 83 ? -4.593 1.113 -10.385 1.00 91.38 83 GLY A N 1
ATOM 617 C CA . GLY A 1 83 ? -4.471 1.853 -11.648 1.00 91.38 83 GLY A CA 1
ATOM 618 C C . GLY A 1 83 ? -3.288 2.809 -11.686 1.00 91.38 83 GLY A C 1
ATOM 619 O O . GLY A 1 83 ? -3.457 3.997 -11.938 1.00 91.38 83 GLY A O 1
ATOM 620 N N . ALA A 1 84 ? -2.100 2.294 -11.384 1.00 93.00 84 ALA A N 1
ATOM 621 C CA . ALA A 1 84 ? -0.866 2.980 -11.729 1.00 93.00 84 ALA A CA 1
ATOM 622 C C . ALA A 1 84 ? -0.702 2.968 -13.253 1.00 93.00 84 ALA A C 1
ATOM 624 O O . ALA A 1 84 ? -0.668 1.894 -13.839 1.00 93.00 84 ALA A O 1
ATOM 625 N N . ASP A 1 85 ? -0.625 4.130 -13.891 1.00 91.38 85 ASP A N 1
ATOM 626 C CA . ASP A 1 85 ? -0.423 4.240 -15.339 1.00 91.38 85 ASP A CA 1
ATOM 627 C C . ASP A 1 85 ? 1.066 4.194 -15.717 1.00 91.38 85 ASP A C 1
ATOM 629 O O . ASP A 1 85 ? 1.945 4.326 -14.863 1.00 91.38 85 ASP A O 1
ATOM 633 N N . GLU A 1 86 ? 1.361 4.038 -17.003 1.00 89.56 86 GLU A N 1
ATOM 634 C CA . GLU A 1 86 ? 2.711 4.205 -17.552 1.00 89.56 86 GLU A CA 1
ATOM 635 C C . GLU A 1 86 ? 3.321 5.564 -17.143 1.00 89.56 86 GLU A C 1
ATOM 637 O O . GLU A 1 86 ? 2.642 6.596 -17.112 1.00 89.56 86 GLU A O 1
ATOM 642 N N . GLY A 1 87 ? 4.602 5.573 -16.777 1.00 91.50 87 GLY A N 1
ATOM 643 C CA . GLY A 1 87 ? 5.329 6.738 -16.274 1.00 91.50 87 GLY A CA 1
ATOM 644 C C . GLY A 1 87 ? 5.093 7.047 -14.793 1.00 91.50 87 GLY A C 1
ATOM 645 O O . GLY A 1 87 ? 5.658 8.015 -14.270 1.00 91.50 87 GLY A O 1
ATOM 646 N N . SER A 1 88 ? 4.254 6.274 -14.093 1.00 94.25 88 SER A N 1
ATOM 647 C CA . SER A 1 88 ? 3.798 6.607 -12.737 1.00 94.25 88 SER A CA 1
ATOM 648 C C . SER A 1 88 ? 4.557 5.912 -11.603 1.00 94.25 88 SER A C 1
ATOM 650 O O . SER A 1 88 ? 4.196 6.101 -10.436 1.00 94.25 88 SER A O 1
ATOM 652 N N . TRP A 1 89 ? 5.645 5.178 -11.872 1.00 95.88 89 TRP A N 1
ATOM 653 C CA . TRP A 1 89 ? 6.380 4.463 -10.814 1.00 95.88 89 TRP A CA 1
ATOM 654 C C . TRP A 1 89 ? 6.790 5.358 -9.629 1.00 95.88 89 TRP A C 1
ATOM 656 O O . TRP A 1 89 ? 6.737 4.932 -8.474 1.00 95.88 89 TRP A O 1
ATOM 666 N N . GLY A 1 90 ? 7.148 6.623 -9.884 1.00 96.00 90 GLY A N 1
ATOM 667 C CA . GLY A 1 90 ? 7.499 7.589 -8.838 1.00 96.00 90 GLY A CA 1
ATOM 668 C C . GLY A 1 90 ? 6.310 7.977 -7.953 1.00 96.00 90 GLY A C 1
ATOM 669 O O . GLY A 1 90 ? 6.458 8.107 -6.736 1.00 96.00 90 GLY A O 1
ATOM 670 N N . ALA A 1 91 ? 5.118 8.101 -8.542 1.00 95.75 91 ALA A N 1
ATOM 671 C CA . ALA A 1 91 ? 3.871 8.342 -7.818 1.00 95.75 91 ALA A CA 1
ATOM 672 C C . ALA A 1 91 ? 3.488 7.129 -6.958 1.00 95.75 91 ALA A C 1
ATOM 674 O O . ALA A 1 91 ? 3.107 7.279 -5.794 1.00 95.75 91 ALA A O 1
ATOM 675 N N . VAL A 1 92 ? 3.670 5.914 -7.481 1.00 97.06 92 VAL A N 1
ATOM 676 C CA . VAL A 1 92 ? 3.475 4.667 -6.725 1.00 97.06 92 VAL A CA 1
ATOM 677 C C . VAL A 1 92 ? 4.444 4.582 -5.545 1.00 97.06 92 VAL A C 1
ATOM 679 O O . VAL A 1 92 ? 4.014 4.342 -4.414 1.00 97.06 92 VAL A O 1
ATOM 682 N N . ALA A 1 93 ? 5.734 4.844 -5.774 1.00 97.19 93 ALA A N 1
ATOM 683 C CA . ALA A 1 93 ? 6.738 4.872 -4.713 1.00 97.19 93 ALA A CA 1
ATOM 684 C C . ALA A 1 93 ? 6.369 5.896 -3.628 1.00 97.19 93 ALA A C 1
ATOM 686 O O . ALA A 1 93 ? 6.357 5.564 -2.440 1.00 97.19 93 ALA A O 1
ATOM 687 N N . HIS A 1 94 ? 5.994 7.115 -4.031 1.00 96.31 94 HIS A N 1
ATOM 688 C CA . HIS A 1 94 ? 5.538 8.147 -3.106 1.00 96.31 94 HIS A CA 1
ATOM 689 C C . HIS A 1 94 ? 4.337 7.669 -2.282 1.00 96.31 94 HIS A C 1
ATOM 691 O O . HIS A 1 94 ? 4.386 7.717 -1.058 1.00 96.31 94 HIS A O 1
ATOM 697 N N . THR A 1 95 ? 3.317 7.113 -2.932 1.00 97.56 95 THR A N 1
ATOM 698 C CA . THR A 1 95 ? 2.116 6.565 -2.283 1.00 97.56 95 THR A CA 1
ATOM 699 C C . THR A 1 95 ? 2.469 5.548 -1.206 1.00 97.56 95 THR A C 1
ATOM 701 O O . THR A 1 95 ? 2.115 5.727 -0.041 1.00 97.56 95 THR A O 1
ATOM 704 N N . ILE A 1 96 ? 3.225 4.508 -1.565 1.00 97.81 96 ILE A N 1
ATOM 705 C CA . ILE A 1 96 ? 3.596 3.434 -0.637 1.00 97.81 96 ILE A CA 1
ATOM 706 C C . ILE A 1 96 ? 4.404 3.989 0.540 1.00 97.81 96 ILE A C 1
ATOM 708 O O . ILE A 1 96 ? 4.159 3.612 1.685 1.00 97.81 96 ILE A O 1
ATOM 712 N N . THR A 1 97 ? 5.342 4.906 0.288 1.00 97.12 97 THR A N 1
ATOM 713 C CA . THR A 1 97 ? 6.135 5.518 1.367 1.00 97.12 97 THR A CA 1
ATOM 714 C C . THR A 1 97 ? 5.309 6.430 2.276 1.00 97.12 97 THR A C 1
ATOM 716 O O . THR A 1 97 ? 5.544 6.430 3.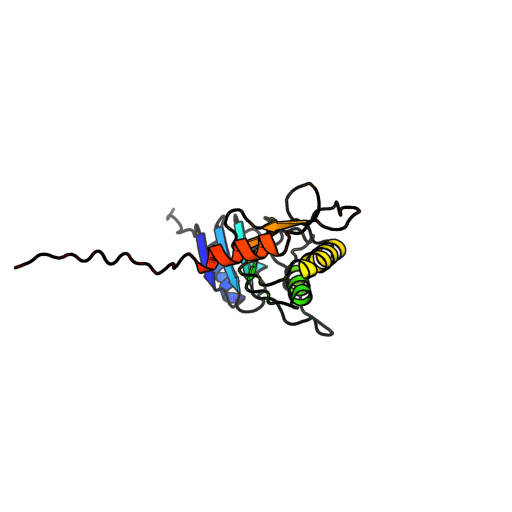483 1.00 97.12 97 THR A O 1
ATOM 719 N N . SER A 1 98 ? 4.318 7.146 1.739 1.00 96.88 98 SER A N 1
ATOM 720 C CA . SER A 1 98 ? 3.416 8.014 2.507 1.00 96.88 98 SER A CA 1
ATOM 721 C C . SER A 1 98 ? 2.461 7.231 3.407 1.00 96.88 98 SER A C 1
ATOM 723 O O . SER A 1 98 ? 2.116 7.723 4.481 1.00 96.88 98 SER A O 1
ATOM 725 N N . PHE A 1 99 ? 2.066 6.023 2.992 1.00 98.00 99 PHE A N 1
ATOM 726 C CA . PHE A 1 99 ? 1.221 5.109 3.772 1.00 98.00 99 PHE A CA 1
ATOM 727 C C . PHE A 1 99 ? 2.010 4.088 4.601 1.00 98.00 99 PHE A C 1
ATOM 729 O O . PHE A 1 99 ? 1.414 3.285 5.320 1.00 98.00 99 PHE A O 1
ATOM 736 N N . ALA A 1 100 ? 3.343 4.092 4.527 1.00 97.88 100 ALA A N 1
ATOM 737 C CA . ALA A 1 100 ? 4.162 3.138 5.259 1.00 97.88 100 ALA A CA 1
ATOM 738 C C . ALA A 1 100 ? 3.869 3.217 6.768 1.00 97.88 100 ALA A C 1
ATOM 740 O O . ALA A 1 100 ? 3.981 4.301 7.349 1.00 97.88 100 ALA A O 1
ATOM 741 N N . PRO A 1 101 ? 3.508 2.095 7.422 1.00 97.06 101 PRO A N 1
ATOM 742 C CA . PRO A 1 101 ? 3.288 2.094 8.861 1.00 97.06 101 PRO A CA 1
ATOM 743 C C . PRO A 1 101 ? 4.589 2.437 9.602 1.00 97.06 101 PRO A C 1
ATOM 745 O O . PRO A 1 101 ? 5.681 2.328 9.028 1.00 97.06 101 PRO A O 1
ATOM 748 N N . PRO A 1 102 ? 4.529 2.789 10.897 1.00 95.31 102 PRO A N 1
ATOM 749 C CA . PRO A 1 102 ? 5.716 2.811 11.745 1.00 95.31 102 PRO A CA 1
ATOM 750 C C . PRO A 1 102 ? 6.505 1.494 11.611 1.00 95.31 102 PRO A C 1
ATOM 752 O O . PRO A 1 102 ? 5.945 0.407 11.714 1.00 95.31 102 PRO A O 1
ATOM 755 N N . GLY A 1 103 ? 7.805 1.581 11.308 1.00 95.19 103 GLY A N 1
ATOM 756 C CA . GLY A 1 103 ? 8.647 0.413 10.996 1.00 95.19 103 GLY A CA 1
ATOM 757 C C . GLY A 1 103 ? 8.609 -0.056 9.533 1.00 95.19 103 GLY A C 1
ATOM 758 O O . GLY A 1 103 ? 9.342 -0.975 9.177 1.00 95.19 103 GLY A O 1
ATOM 759 N N . LYS A 1 104 ? 7.802 0.593 8.682 1.00 96.81 104 LYS A N 1
ATOM 760 C CA . LYS A 1 104 ? 7.745 0.450 7.214 1.00 96.81 104 LYS A CA 1
ATOM 761 C C . LYS A 1 104 ? 7.531 -0.980 6.714 1.00 96.81 104 LYS A C 1
ATOM 763 O O . LYS A 1 104 ? 7.961 -1.331 5.615 1.00 96.81 104 LYS A O 1
ATOM 768 N N . ARG A 1 105 ? 6.860 -1.807 7.518 1.00 97.06 105 ARG A N 1
ATOM 769 C CA . ARG A 1 105 ? 6.594 -3.208 7.201 1.00 97.06 105 ARG A CA 1
ATOM 770 C C . ARG A 1 105 ? 5.128 -3.414 6.861 1.00 97.06 105 ARG A C 1
ATOM 772 O O . ARG A 1 105 ? 4.256 -3.241 7.705 1.00 97.06 105 ARG A O 1
ATOM 779 N N . PHE A 1 106 ? 4.883 -3.835 5.634 1.00 97.94 106 PHE A N 1
ATOM 780 C CA . PHE A 1 106 ? 3.586 -4.309 5.182 1.00 97.94 106 PHE A CA 1
ATOM 781 C C . PHE A 1 106 ? 3.529 -5.826 5.305 1.00 97.94 106 PHE A C 1
ATOM 783 O O . PHE A 1 106 ? 4.556 -6.505 5.242 1.00 97.94 106 PHE A O 1
ATOM 790 N N . TRP A 1 107 ? 2.329 -6.385 5.418 1.00 96.50 107 TRP A N 1
ATOM 791 C CA . TRP A 1 107 ? 2.174 -7.811 5.163 1.00 96.50 107 TRP A CA 1
ATOM 792 C C . TRP A 1 107 ? 2.358 -8.106 3.672 1.00 96.50 107 TRP A C 1
ATOM 794 O O . TRP A 1 107 ? 3.069 -9.037 3.308 1.00 96.50 107 TRP A O 1
ATOM 804 N N . ARG A 1 108 ? 1.753 -7.289 2.804 1.00 95.88 108 ARG A N 1
ATOM 805 C CA . ARG A 1 108 ? 1.833 -7.410 1.341 1.00 95.88 108 ARG A CA 1
ATOM 806 C C . ARG A 1 108 ? 1.655 -6.050 0.683 1.00 95.88 108 ARG A C 1
ATOM 808 O O . ARG A 1 108 ? 0.904 -5.220 1.199 1.00 95.88 108 ARG A O 1
ATOM 815 N N . LEU A 1 109 ? 2.310 -5.874 -0.456 1.00 97.25 109 LEU A N 1
ATOM 816 C CA . LEU A 1 109 ? 2.163 -4.727 -1.341 1.00 97.25 109 LEU A CA 1
ATOM 817 C C . LEU A 1 109 ? 1.723 -5.227 -2.707 1.00 97.25 109 LEU A C 1
ATOM 819 O O . LEU A 1 109 ? 2.357 -6.129 -3.253 1.00 97.25 109 LEU A O 1
ATOM 823 N N . ARG A 1 110 ? 0.650 -4.651 -3.246 1.00 95.88 110 ARG A N 1
ATOM 824 C CA . ARG A 1 110 ? 0.146 -5.016 -4.568 1.00 95.88 110 ARG A CA 1
ATOM 825 C C . ARG A 1 110 ? -0.136 -3.808 -5.439 1.00 95.88 110 ARG A C 1
ATOM 827 O O . ARG A 1 110 ? -0.581 -2.774 -4.941 1.00 95.88 110 ARG A O 1
ATOM 834 N N . LEU A 1 111 ? 0.098 -3.965 -6.736 1.00 95.38 111 LEU A N 1
ATOM 835 C CA . LEU A 1 111 ? -0.334 -3.018 -7.756 1.00 95.38 111 LEU A CA 1
ATOM 836 C C . LEU A 1 111 ? -1.463 -3.662 -8.556 1.00 95.38 111 LEU A C 1
ATOM 838 O O . LEU A 1 111 ? -1.222 -4.618 -9.288 1.00 95.38 111 LEU A O 1
ATOM 842 N N . ARG A 1 112 ? -2.686 -3.164 -8.387 1.00 92.00 112 ARG A N 1
ATOM 843 C CA . ARG A 1 112 ? -3.892 -3.752 -8.985 1.00 92.00 112 ARG A CA 1
ATOM 844 C C . ARG A 1 112 ? -4.283 -2.994 -10.244 1.00 92.00 112 ARG A C 1
ATOM 846 O O . ARG A 1 112 ? -4.424 -1.769 -10.191 1.00 92.00 112 ARG A O 1
ATOM 853 N N . GLY A 1 113 ? -4.449 -3.705 -11.361 1.00 88.38 113 GLY A N 1
ATOM 854 C CA . GLY A 1 113 ? -4.744 -3.085 -12.662 1.00 88.38 113 GLY A CA 1
ATOM 855 C C . GLY A 1 113 ? -3.692 -2.046 -13.080 1.00 88.38 113 GLY A C 1
ATOM 856 O O . GLY A 1 113 ? -4.035 -0.971 -13.565 1.00 88.38 113 GLY A O 1
ATOM 857 N N . SER A 1 114 ? -2.419 -2.308 -12.771 1.00 90.44 114 SER A N 1
ATOM 858 C CA . SER A 1 114 ? -1.302 -1.368 -12.934 1.00 90.44 114 SER A CA 1
ATOM 859 C C . SER A 1 114 ? -0.644 -1.509 -14.295 1.00 90.44 114 SER A C 1
ATOM 861 O O . SER A 1 114 ? -0.101 -2.566 -14.594 1.00 90.44 114 SER A O 1
ATOM 863 N N . ARG A 1 115 ? -0.626 -0.461 -15.113 1.00 89.94 115 ARG A N 1
ATOM 864 C CA . ARG A 1 115 ? -0.067 -0.421 -16.477 1.00 89.94 115 ARG A CA 1
ATOM 865 C C . ARG A 1 115 ? 1.411 -0.035 -16.507 1.00 89.94 115 ARG A C 1
ATOM 867 O O . ARG A 1 115 ? 1.904 0.415 -17.533 1.00 89.94 115 ARG A O 1
ATOM 874 N N . LEU A 1 116 ? 2.104 -0.186 -15.379 1.00 90.75 116 LEU A N 1
ATOM 875 C CA . LEU A 1 116 ? 3.548 0.003 -15.323 1.00 90.75 116 LEU A CA 1
ATOM 876 C C . LEU A 1 116 ? 4.249 -1.028 -16.222 1.00 90.75 116 LEU A C 1
ATOM 878 O O . LEU A 1 116 ? 4.009 -2.226 -16.041 1.00 90.75 116 LEU A O 1
ATOM 882 N N . PRO A 1 117 ? 5.120 -0.588 -17.141 1.00 91.44 117 PRO A N 1
ATOM 883 C CA . PRO A 1 117 ? 5.904 -1.489 -17.974 1.00 91.44 117 PRO A CA 1
ATOM 884 C C . PRO A 1 117 ? 7.059 -2.119 -17.177 1.00 91.44 117 PRO A C 1
ATOM 886 O O . PRO A 1 117 ? 7.389 -1.669 -16.066 1.00 91.44 117 PRO A O 1
ATOM 889 N N . ALA A 1 118 ? 7.690 -3.168 -17.716 1.00 91.75 118 ALA A N 1
ATOM 890 C CA . ALA A 1 118 ? 8.712 -3.916 -16.984 1.00 91.75 118 ALA A CA 1
ATOM 891 C C . ALA A 1 118 ? 9.912 -3.044 -16.589 1.00 91.75 118 ALA A C 1
ATOM 893 O O . ALA A 1 118 ? 10.479 -3.243 -15.513 1.00 91.75 118 ALA A O 1
ATOM 894 N N . GLU A 1 119 ? 10.289 -2.043 -17.389 1.00 94.31 119 GLU A N 1
ATOM 895 C CA . GLU A 1 119 ? 11.398 -1.130 -17.086 1.00 94.31 119 GLU A CA 1
ATOM 896 C C . GLU A 1 119 ? 11.149 -0.213 -15.878 1.00 94.31 119 GLU A C 1
ATOM 898 O O . GLU A 1 119 ? 12.105 0.294 -15.278 1.00 94.31 119 GLU A O 1
ATOM 903 N N . GLU A 1 120 ? 9.889 -0.023 -15.483 1.00 95.38 120 GLU A N 1
ATOM 904 C CA . GLU A 1 120 ? 9.495 0.832 -14.361 1.00 95.38 120 GLU A CA 1
ATOM 905 C C . GLU A 1 120 ? 9.451 0.091 -13.019 1.00 95.38 120 GLU A C 1
ATOM 907 O O . GLU A 1 120 ? 9.570 0.706 -11.951 1.00 95.38 120 GLU A O 1
ATOM 912 N N . LEU A 1 121 ? 9.373 -1.240 -13.043 1.00 95.75 121 LEU A N 1
ATOM 913 C CA . LEU A 1 121 ? 9.385 -2.056 -11.832 1.00 95.75 121 LEU A CA 1
ATOM 914 C C . LEU A 1 121 ? 10.750 -2.022 -11.106 1.00 95.75 121 LEU A C 1
ATOM 916 O O . LEU A 1 121 ? 10.765 -1.821 -9.888 1.00 95.75 121 LEU A O 1
ATOM 920 N N . PRO A 1 122 ? 11.923 -2.127 -11.770 1.00 96.88 122 PRO A N 1
ATOM 921 C CA . PRO A 1 122 ? 13.210 -2.042 -11.091 1.00 96.88 122 PRO A CA 1
ATOM 922 C C . PRO A 1 122 ? 13.466 -0.728 -10.335 1.00 96.88 122 PRO A C 1
ATOM 924 O O . PRO A 1 122 ? 13.892 -0.804 -9.176 1.00 96.88 122 PRO A O 1
ATOM 927 N N . PRO A 1 123 ? 13.264 0.480 -10.909 1.00 97.31 123 PRO A N 1
ATOM 928 C CA . PRO A 1 123 ? 13.437 1.717 -10.152 1.00 97.31 123 PRO A CA 1
ATOM 929 C C . PRO A 1 123 ? 12.438 1.832 -8.992 1.00 97.31 123 PRO A C 1
ATOM 931 O O . PRO A 1 123 ? 12.852 2.252 -7.908 1.00 97.31 123 PRO A O 1
ATOM 934 N N . LEU A 1 124 ? 11.189 1.373 -9.153 1.00 97.50 124 LEU A N 1
ATOM 935 C CA . LEU A 1 124 ? 10.212 1.301 -8.061 1.00 97.50 124 LEU A CA 1
ATOM 936 C C . LEU A 1 124 ? 10.720 0.443 -6.896 1.00 97.50 124 LEU A C 1
ATOM 938 O O . LEU A 1 124 ? 10.803 0.920 -5.763 1.00 97.50 124 LEU A O 1
ATOM 942 N N . LEU A 1 125 ? 11.110 -0.805 -7.165 1.00 97.88 125 LEU A N 1
ATOM 943 C CA . LEU A 1 125 ? 11.572 -1.741 -6.136 1.00 97.88 125 LEU A CA 1
ATOM 944 C C . LEU A 1 125 ? 12.827 -1.221 -5.418 1.00 97.88 125 LEU A C 1
ATOM 946 O O . LEU A 1 125 ? 12.915 -1.303 -4.190 1.00 97.88 125 LEU A O 1
ATOM 950 N N . ARG A 1 126 ? 13.773 -0.614 -6.151 1.00 97.50 126 ARG A N 1
ATOM 951 C CA . ARG A 1 126 ? 14.959 0.026 -5.553 1.00 97.50 126 ARG A CA 1
ATOM 952 C C . ARG A 1 126 ? 14.588 1.214 -4.668 1.00 97.50 126 ARG A C 1
ATOM 954 O O . ARG A 1 126 ? 15.150 1.343 -3.581 1.00 97.50 126 ARG A O 1
ATOM 961 N N . ALA A 1 127 ? 13.656 2.061 -5.104 1.00 97.38 127 ALA A N 1
ATOM 962 C CA . ALA A 1 127 ? 13.205 3.212 -4.326 1.00 97.38 127 ALA A CA 1
ATOM 963 C C . ALA A 1 127 ? 12.526 2.774 -3.020 1.00 97.38 127 ALA A C 1
ATOM 965 O O . ALA A 1 127 ? 12.863 3.288 -1.953 1.00 97.38 127 ALA A O 1
ATOM 966 N N . LEU A 1 128 ? 11.640 1.775 -3.079 1.00 97.81 128 LEU A N 1
ATOM 967 C CA . LEU A 1 128 ? 10.989 1.206 -1.896 1.00 97.81 128 LEU A CA 1
ATOM 968 C C . LEU A 1 128 ? 12.005 0.563 -0.946 1.00 97.81 128 LEU A C 1
ATOM 970 O O . LEU A 1 128 ? 11.992 0.838 0.258 1.00 97.81 128 LEU A O 1
ATOM 974 N N . HIS A 1 129 ? 12.926 -0.238 -1.487 1.00 97.31 129 HIS A N 1
ATOM 975 C CA . HIS A 1 129 ? 13.983 -0.862 -0.702 1.00 97.31 129 HIS A CA 1
ATOM 976 C C . HIS A 1 129 ? 14.864 0.183 -0.002 1.00 97.31 129 HIS A C 1
ATOM 978 O O . HIS A 1 129 ? 15.096 0.073 1.203 1.00 97.31 129 HIS A O 1
ATOM 984 N N . GLY A 1 130 ? 15.320 1.207 -0.733 1.00 96.94 130 GLY A N 1
ATOM 985 C CA . GLY A 1 130 ? 16.138 2.306 -0.207 1.00 96.94 130 GLY A CA 1
ATOM 986 C C . GLY A 1 130 ? 15.398 3.188 0.801 1.00 96.94 130 GLY A C 1
ATOM 987 O O . GLY A 1 130 ? 16.006 3.694 1.742 1.00 96.94 130 GLY A O 1
ATOM 988 N N . ALA A 1 131 ? 14.073 3.304 0.677 1.00 96.81 131 ALA A N 1
ATOM 989 C CA . ALA A 1 131 ? 13.225 3.936 1.683 1.00 96.81 131 ALA A CA 1
ATOM 990 C C . ALA A 1 131 ? 13.044 3.072 2.948 1.00 96.81 131 ALA A C 1
ATOM 992 O O . ALA A 1 131 ? 12.442 3.540 3.916 1.00 96.81 131 ALA A O 1
ATOM 993 N N . GLY A 1 132 ? 13.556 1.838 2.973 1.00 97.38 132 GLY A N 1
ATOM 994 C CA . GLY A 1 132 ? 13.426 0.902 4.091 1.00 97.38 132 GLY A CA 1
ATOM 995 C C . GLY A 1 132 ? 12.060 0.220 4.170 1.00 97.38 132 GLY A C 1
ATOM 996 O O . GLY A 1 132 ? 11.724 -0.327 5.216 1.00 97.38 132 GLY A O 1
ATOM 997 N N . VAL A 1 133 ? 11.257 0.272 3.101 1.00 98.06 133 VAL A N 1
ATOM 998 C CA . VAL A 1 133 ? 9.988 -0.463 3.023 1.00 98.06 133 VAL A CA 1
ATOM 999 C C . VAL A 1 133 ? 10.279 -1.955 2.932 1.00 98.06 133 VAL A C 1
ATOM 1001 O O . VAL A 1 133 ? 11.209 -2.357 2.233 1.00 98.06 133 VAL A O 1
ATOM 1004 N N . ARG A 1 134 ? 9.498 -2.773 3.641 1.00 97.69 134 ARG A N 1
ATOM 1005 C CA . ARG A 1 134 ? 9.594 -4.238 3.635 1.00 97.69 134 ARG A CA 1
ATOM 1006 C C . ARG A 1 134 ? 8.217 -4.879 3.580 1.00 97.69 134 ARG A C 1
ATOM 1008 O O . ARG A 1 134 ? 7.252 -4.334 4.115 1.00 97.69 134 ARG A O 1
ATOM 1015 N N . THR A 1 135 ? 8.141 -6.067 3.001 1.00 96.81 135 THR A N 1
ATOM 1016 C CA . THR A 1 135 ? 6.964 -6.939 3.064 1.00 96.81 135 THR A CA 1
ATOM 1017 C C . THR A 1 135 ? 7.218 -8.136 3.972 1.00 96.81 135 THR A C 1
ATOM 1019 O O . THR A 1 135 ? 8.355 -8.423 4.354 1.00 96.81 135 THR A O 1
ATOM 1022 N N . TRP A 1 136 ? 6.155 -8.836 4.362 1.00 90.00 136 TRP A N 1
ATOM 1023 C CA . TRP A 1 136 ? 6.287 -10.112 5.050 1.00 90.00 136 TRP A CA 1
ATOM 1024 C C . TRP A 1 136 ? 6.691 -11.199 4.048 1.00 90.00 136 TRP A C 1
ATOM 1026 O O . TRP A 1 136 ? 6.110 -11.301 2.971 1.00 90.00 136 TRP A O 1
ATOM 1036 N N . GLY A 1 137 ? 7.692 -12.005 4.396 1.00 82.50 137 GLY A N 1
ATOM 1037 C CA . GLY A 1 137 ? 8.271 -13.019 3.513 1.00 82.50 137 GLY A CA 1
ATOM 1038 C C . GLY A 1 137 ? 9.798 -12.964 3.497 1.00 82.50 137 GLY A C 1
ATOM 1039 O O . GLY A 1 137 ? 10.394 -11.989 3.950 1.00 82.50 137 GLY A O 1
ATOM 1040 N N . GLY A 1 138 ? 10.423 -14.036 3.011 1.00 84.25 138 GLY A N 1
ATOM 1041 C CA . GLY A 1 138 ? 11.872 -14.125 2.820 1.00 84.25 138 GLY A CA 1
ATOM 1042 C C . GLY A 1 138 ? 12.267 -14.193 1.343 1.00 84.25 138 GLY A C 1
ATOM 1043 O O . GLY A 1 138 ? 11.409 -14.213 0.456 1.00 84.25 138 GLY A O 1
ATOM 1044 N N . GLY A 1 139 ? 13.575 -14.276 1.100 1.00 90.44 139 GLY A N 1
ATOM 1045 C CA . GLY A 1 139 ? 14.167 -14.346 -0.236 1.00 90.44 139 GLY A CA 1
ATOM 1046 C C . GLY A 1 139 ? 14.439 -12.968 -0.827 1.00 90.44 139 GLY A C 1
ATOM 1047 O O . GLY A 1 139 ? 14.537 -11.988 -0.099 1.00 90.44 139 GLY A O 1
ATOM 1048 N N . ASP A 1 140 ? 14.532 -12.902 -2.148 1.00 94.00 140 ASP A N 1
ATOM 1049 C CA . ASP A 1 140 ? 14.994 -11.710 -2.858 1.00 94.00 140 ASP A CA 1
ATOM 1050 C C . ASP A 1 140 ? 13.889 -10.684 -3.136 1.00 94.00 140 ASP A C 1
ATOM 1052 O O . ASP A 1 140 ? 12.732 -11.043 -3.398 1.00 94.00 140 ASP A O 1
ATOM 1056 N N . THR A 1 141 ? 14.276 -9.406 -3.161 1.00 95.62 141 THR A N 1
ATOM 1057 C CA . THR A 1 141 ? 13.422 -8.300 -3.611 1.00 95.62 141 THR A CA 1
ATOM 1058 C C . THR A 1 141 ? 13.066 -8.455 -5.091 1.00 95.62 141 THR A C 1
ATOM 1060 O O . THR A 1 141 ? 13.954 -8.524 -5.945 1.00 95.62 141 THR A O 1
ATOM 1063 N N . ARG A 1 142 ? 11.766 -8.488 -5.402 1.00 95.75 142 ARG A N 1
ATOM 1064 C CA . ARG A 1 142 ? 11.244 -8.730 -6.755 1.00 95.75 142 ARG A CA 1
ATOM 1065 C C . ARG A 1 142 ? 9.795 -8.283 -6.935 1.00 95.75 142 ARG A C 1
ATOM 1067 O O . ARG A 1 142 ? 9.074 -8.086 -5.958 1.00 95.75 142 ARG A O 1
ATOM 1074 N N . ALA A 1 143 ? 9.379 -8.174 -8.189 1.00 95.06 143 ALA A N 1
ATOM 1075 C CA . ALA A 1 143 ? 7.979 -8.114 -8.588 1.00 95.06 143 ALA A CA 1
ATOM 1076 C C . ALA A 1 143 ? 7.586 -9.437 -9.252 1.00 95.06 143 ALA A C 1
ATOM 1078 O O . ALA A 1 143 ? 8.394 -10.061 -9.938 1.00 95.06 143 ALA A O 1
ATOM 1079 N N . GLU A 1 144 ? 6.350 -9.863 -9.040 1.00 92.44 144 GLU A N 1
ATOM 1080 C CA . GLU A 1 144 ? 5.789 -11.076 -9.635 1.00 92.44 144 GLU A CA 1
ATOM 1081 C C . GLU A 1 144 ? 4.326 -10.827 -9.991 1.00 92.44 144 GLU A C 1
ATOM 1083 O O . GLU A 1 144 ? 3.620 -10.110 -9.279 1.00 92.44 144 GLU A O 1
ATOM 1088 N N . VAL A 1 145 ? 3.881 -11.411 -11.100 1.00 87.88 145 VAL A N 1
ATOM 1089 C CA . VAL A 1 145 ? 2.463 -11.447 -11.459 1.00 87.88 145 VAL A CA 1
ATOM 1090 C C . VAL A 1 145 ? 1.768 -12.425 -10.508 1.00 87.88 145 VAL A C 1
ATOM 1092 O O . VAL A 1 145 ? 2.282 -13.518 -10.255 1.00 87.88 145 VAL A O 1
ATOM 1095 N N . ASP A 1 146 ? 0.640 -12.027 -9.919 1.00 81.88 146 ASP A N 1
ATOM 1096 C CA . ASP A 1 146 ? -0.157 -12.932 -9.087 1.00 81.88 146 ASP A CA 1
ATOM 1097 C C . ASP A 1 146 ? -0.722 -14.091 -9.922 1.00 81.88 146 ASP A C 1
ATOM 1099 O O . ASP A 1 146 ? -0.832 -14.004 -11.141 1.00 81.88 146 ASP A O 1
ATOM 1103 N N . MET A 1 147 ? -1.139 -15.172 -9.261 1.00 68.81 147 MET A N 1
ATOM 1104 C CA . MET A 1 147 ? -1.630 -16.391 -9.925 1.00 68.81 147 MET A CA 1
ATOM 1105 C C . MET A 1 147 ? -2.839 -16.179 -10.853 1.00 68.81 147 MET A C 1
ATOM 1107 O O . MET A 1 147 ? -3.133 -17.054 -11.656 1.00 68.81 147 MET A O 1
ATOM 1111 N N . TYR A 1 148 ? -3.536 -15.051 -10.707 1.00 67.31 148 TYR A N 1
ATOM 1112 C CA . TYR A 1 148 ? -4.691 -14.663 -11.514 1.00 67.31 148 TYR A CA 1
ATOM 1113 C C . TYR A 1 148 ? -4.348 -13.602 -12.569 1.00 67.31 148 TYR A C 1
ATOM 1115 O O . TYR A 1 148 ? -5.250 -13.043 -13.159 1.00 67.31 148 TYR A O 1
ATOM 1123 N N . GLY A 1 149 ? -3.082 -13.215 -12.754 1.00 66.25 149 GLY A N 1
ATOM 1124 C CA . GLY A 1 149 ? -2.698 -12.216 -13.763 1.00 66.25 149 GLY A CA 1
ATOM 1125 C C . GLY A 1 149 ? -3.013 -10.749 -13.418 1.00 66.25 149 GLY A C 1
ATOM 1126 O O . GLY A 1 149 ? -2.363 -9.842 -13.920 1.00 66.25 149 GLY A O 1
ATOM 1127 N N . TRP A 1 150 ? -3.965 -10.458 -12.531 1.00 70.44 150 TRP A N 1
ATOM 1128 C CA . TRP A 1 150 ? -4.508 -9.088 -12.424 1.00 70.44 150 TRP A CA 1
ATOM 1129 C C . TRP A 1 150 ? -3.733 -8.120 -11.509 1.00 70.44 150 TRP A C 1
ATOM 1131 O O . TRP A 1 150 ? -3.939 -6.902 -11.568 1.00 70.44 150 TRP A O 1
ATOM 1141 N N . ASP A 1 151 ? -2.853 -8.651 -10.656 1.00 84.69 151 ASP A N 1
ATOM 1142 C CA . ASP A 1 151 ? -2.101 -7.895 -9.651 1.00 84.69 151 ASP A CA 1
ATOM 1143 C C . ASP A 1 151 ? -0.593 -8.152 -9.777 1.00 84.69 151 ASP A C 1
ATOM 1145 O O . ASP A 1 151 ? -0.163 -9.295 -9.940 1.00 84.69 151 ASP A O 1
ATOM 1149 N N . PHE A 1 152 ? 0.226 -7.121 -9.556 1.00 88.50 152 PHE A N 1
ATOM 1150 C CA . PHE A 1 152 ? 1.649 -7.307 -9.256 1.00 88.50 152 PHE A CA 1
ATOM 1151 C C . PHE A 1 152 ? 1.864 -7.419 -7.750 1.00 88.50 152 PHE A C 1
ATOM 1153 O O . PHE A 1 152 ? 1.565 -6.477 -7.015 1.00 88.50 152 PHE A O 1
ATOM 1160 N N . ASP A 1 153 ? 2.417 -8.538 -7.284 1.00 93.62 153 ASP A N 1
ATOM 1161 C CA . ASP A 1 153 ? 2.902 -8.711 -5.912 1.00 93.62 153 ASP A CA 1
ATOM 1162 C C . ASP A 1 153 ? 4.319 -8.125 -5.820 1.00 93.62 153 ASP A C 1
ATOM 1164 O O . ASP A 1 153 ? 5.259 -8.614 -6.452 1.00 93.62 153 ASP A O 1
ATOM 1168 N N . LEU A 1 154 ? 4.480 -7.052 -5.041 1.00 95.94 154 LEU A N 1
ATOM 1169 C CA . LEU A 1 154 ? 5.786 -6.443 -4.791 1.00 95.94 154 LEU A CA 1
ATOM 1170 C C . LEU A 1 154 ? 6.376 -7.056 -3.524 1.00 95.94 154 LEU A C 1
ATOM 1172 O O . LEU A 1 154 ? 5.926 -6.762 -2.414 1.00 95.94 154 LEU A O 1
ATOM 1176 N N . ARG A 1 155 ? 7.415 -7.878 -3.670 1.00 96.12 155 ARG A N 1
ATOM 1177 C CA . ARG A 1 155 ? 8.161 -8.428 -2.535 1.00 96.12 155 ARG A CA 1
ATOM 1178 C C . ARG A 1 155 ? 9.391 -7.580 -2.285 1.00 96.12 155 ARG A C 1
ATOM 1180 O O . ARG A 1 155 ? 10.308 -7.563 -3.098 1.00 96.12 155 ARG A O 1
ATOM 1187 N N . ILE A 1 156 ? 9.416 -6.890 -1.147 1.00 96.81 156 ILE A N 1
ATOM 1188 C CA . ILE A 1 156 ? 10.562 -6.088 -0.711 1.00 96.81 156 ILE A CA 1
ATOM 1189 C C . ILE A 1 156 ? 11.151 -6.727 0.539 1.00 96.81 156 ILE A C 1
ATOM 1191 O O . ILE A 1 156 ? 10.538 -6.708 1.610 1.00 96.81 156 ILE A O 1
ATOM 1195 N N . THR A 1 157 ? 12.341 -7.290 0.409 1.00 95.25 157 THR A N 1
ATOM 1196 C CA . THR A 1 157 ? 13.055 -7.966 1.497 1.00 95.25 157 THR A CA 1
ATOM 1197 C C . THR A 1 157 ? 14.327 -7.195 1.837 1.00 95.25 157 THR A C 1
ATOM 1199 O O . THR A 1 157 ? 14.555 -6.105 1.318 1.00 95.25 157 THR A O 1
ATOM 1202 N N . ASP A 1 158 ? 15.132 -7.711 2.763 1.00 93.25 158 ASP A N 1
ATOM 1203 C CA . ASP A 1 158 ? 16.451 -7.136 3.049 1.00 93.25 158 ASP A CA 1
ATOM 1204 C C . ASP A 1 158 ? 17.500 -7.499 1.986 1.00 93.25 158 ASP A C 1
ATOM 1206 O O . ASP A 1 158 ? 18.536 -6.841 1.893 1.00 93.25 158 ASP A O 1
ATOM 1210 N N . ASP A 1 159 ? 17.197 -8.494 1.151 1.00 92.44 159 ASP A N 1
ATOM 1211 C CA . ASP A 1 159 ? 18.097 -9.019 0.137 1.00 92.44 159 ASP A CA 1
ATOM 1212 C C . ASP A 1 159 ? 17.762 -8.403 -1.227 1.00 92.44 159 ASP A C 1
ATOM 1214 O O . ASP A 1 159 ? 16.759 -8.717 -1.877 1.00 92.44 159 ASP A O 1
ATOM 1218 N N . MET A 1 160 ? 18.617 -7.479 -1.664 1.00 92.88 160 MET A N 1
ATOM 1219 C CA . MET A 1 160 ? 18.604 -6.959 -3.028 1.00 92.88 160 MET A CA 1
ATOM 1220 C C . MET A 1 160 ? 19.550 -7.807 -3.891 1.00 92.88 160 MET A C 1
ATOM 1222 O O . MET A 1 160 ? 20.744 -7.860 -3.577 1.00 92.88 160 MET A O 1
ATOM 1226 N N . PRO A 1 161 ? 19.084 -8.427 -4.991 1.00 89.88 161 PRO A N 1
ATOM 1227 C CA . PRO A 1 161 ? 19.963 -9.218 -5.845 1.00 89.88 161 PRO A CA 1
ATOM 1228 C C . PRO A 1 161 ? 21.062 -8.364 -6.484 1.00 89.88 161 PRO A C 1
ATOM 1230 O O . PRO A 1 161 ? 20.846 -7.205 -6.847 1.00 89.88 161 PRO A O 1
ATOM 1233 N N . SER A 1 162 ? 22.240 -8.956 -6.695 1.00 85.38 162 SER A N 1
ATOM 1234 C CA . SER A 1 162 ? 23.402 -8.275 -7.289 1.00 85.38 162 SER A CA 1
ATOM 1235 C C . SER A 1 162 ? 23.159 -7.789 -8.723 1.00 85.38 162 SER A C 1
ATOM 1237 O O . SER A 1 162 ? 23.726 -6.776 -9.129 1.00 85.38 162 SER A O 1
ATOM 1239 N N . GLY A 1 163 ? 22.287 -8.473 -9.472 1.00 86.00 163 GLY A N 1
ATOM 1240 C CA . GLY A 1 163 ? 21.829 -8.067 -10.806 1.00 86.00 163 GLY A CA 1
ATOM 1241 C C . GLY A 1 163 ? 20.711 -7.015 -10.808 1.00 86.00 163 GLY A C 1
ATOM 1242 O O . GLY A 1 163 ? 20.285 -6.582 -11.875 1.00 86.00 163 GLY A O 1
ATOM 1243 N N . GLY A 1 164 ? 20.242 -6.580 -9.635 1.00 85.31 164 GLY A N 1
ATOM 1244 C CA . GLY A 1 164 ? 19.016 -5.799 -9.480 1.00 85.31 164 GLY A CA 1
ATOM 1245 C C . GLY A 1 164 ? 17.790 -6.677 -9.204 1.00 85.31 164 GLY A C 1
ATOM 1246 O O . GLY A 1 164 ? 17.875 -7.900 -9.283 1.00 85.31 164 GLY A O 1
ATOM 1247 N N . PRO A 1 165 ? 16.653 -6.066 -8.838 1.00 89.31 165 PRO A N 1
ATOM 1248 C CA . PRO A 1 165 ? 15.461 -6.820 -8.477 1.00 89.31 165 PRO A CA 1
ATOM 1249 C C . PRO A 1 165 ? 14.927 -7.609 -9.676 1.00 89.31 165 PRO A C 1
ATOM 1251 O O . PRO A 1 165 ? 14.930 -7.104 -10.800 1.00 89.31 165 PRO A O 1
ATOM 1254 N N . ALA A 1 166 ? 14.446 -8.827 -9.428 1.00 91.06 166 ALA A N 1
ATOM 1255 C CA . ALA A 1 166 ? 13.783 -9.612 -10.464 1.00 91.06 166 ALA A CA 1
ATOM 1256 C C . ALA A 1 166 ? 12.414 -8.997 -10.782 1.00 91.06 166 ALA A C 1
ATOM 1258 O O . ALA A 1 166 ? 11.685 -8.586 -9.875 1.00 91.06 166 ALA A O 1
ATOM 1259 N N . VAL A 1 167 ? 12.077 -8.914 -12.065 1.00 92.12 167 VAL A N 1
ATOM 1260 C CA . VAL A 1 167 ? 10.806 -8.367 -12.547 1.00 92.12 167 VAL A CA 1
ATOM 1261 C C . VAL A 1 167 ? 10.286 -9.236 -13.692 1.00 92.12 167 VAL A C 1
ATOM 1263 O O . VAL A 1 167 ? 11.112 -9.840 -14.384 1.00 92.12 167 VAL A O 1
ATOM 1266 N N . PRO A 1 168 ? 8.961 -9.322 -13.895 1.00 88.75 168 PRO A N 1
ATOM 1267 C CA . PRO A 1 168 ? 8.399 -10.001 -15.054 1.00 88.75 168 PRO A CA 1
ATOM 1268 C C . PRO A 1 168 ? 8.825 -9.303 -16.348 1.00 88.75 168 PRO A C 1
ATOM 1270 O O . PRO A 1 168 ? 9.055 -8.092 -16.369 1.00 88.75 168 PRO A O 1
ATOM 1273 N N . SER A 1 169 ? 8.926 -10.070 -17.424 1.00 86.31 169 SER A N 1
ATOM 1274 C CA . SER A 1 169 ? 9.109 -9.566 -18.785 1.00 86.31 169 SER A CA 1
ATOM 1275 C C . SER A 1 169 ? 7.832 -8.911 -19.315 1.00 86.31 169 SER A C 1
ATOM 1277 O O . SER A 1 169 ? 6.733 -9.278 -18.909 1.00 86.31 169 SER A O 1
ATOM 1279 N N . ASP A 1 170 ? 7.950 -8.003 -20.287 1.00 82.94 170 ASP A N 1
ATOM 1280 C CA . ASP A 1 170 ? 6.777 -7.359 -20.902 1.00 82.94 170 ASP A CA 1
ATOM 1281 C C . ASP A 1 170 ? 5.790 -8.360 -21.513 1.00 82.94 170 ASP A C 1
ATOM 1283 O O . ASP A 1 170 ? 4.590 -8.111 -21.522 1.00 82.94 170 ASP A O 1
ATOM 1287 N N . ALA A 1 171 ? 6.276 -9.512 -21.987 1.00 82.81 171 ALA A N 1
ATOM 1288 C CA . ALA A 1 171 ? 5.420 -10.582 -22.490 1.00 82.81 171 ALA A CA 1
ATOM 1289 C C . ALA A 1 171 ? 4.552 -11.188 -21.374 1.00 82.81 171 ALA A C 1
ATOM 1291 O O . ALA A 1 171 ? 3.349 -11.342 -21.564 1.00 82.81 171 ALA A O 1
ATOM 1292 N N . GLU A 1 172 ? 5.142 -11.463 -20.205 1.00 82.19 172 GLU A N 1
ATOM 1293 C CA . GLU A 1 172 ? 4.406 -11.941 -19.025 1.00 82.19 172 GLU A CA 1
ATOM 1294 C C . GLU A 1 172 ? 3.418 -10.881 -18.525 1.00 82.19 172 GLU A C 1
ATOM 1296 O O . GLU A 1 172 ? 2.303 -11.215 -18.130 1.00 82.19 172 GLU A O 1
ATOM 1301 N N . LEU A 1 173 ? 3.795 -9.597 -18.581 1.00 79.75 173 LEU A N 1
ATOM 1302 C CA . LEU A 1 173 ? 2.884 -8.498 -18.253 1.00 79.75 173 LEU A CA 1
ATOM 1303 C C . LEU A 1 173 ? 1.709 -8.450 -19.240 1.00 79.75 173 LEU A C 1
ATOM 1305 O O . LEU A 1 173 ? 0.559 -8.333 -18.828 1.00 79.75 173 LEU A O 1
ATOM 1309 N N . GLN A 1 174 ? 1.979 -8.554 -20.540 1.00 75.81 174 GLN A N 1
ATOM 1310 C CA . GLN A 1 174 ? 0.960 -8.460 -21.580 1.00 75.81 174 GLN A CA 1
ATOM 1311 C C . GLN A 1 174 ? -0.012 -9.648 -21.568 1.00 75.81 174 GLN A C 1
ATOM 1313 O O . GLN A 1 174 ? -1.208 -9.442 -21.771 1.00 75.81 174 GLN A O 1
ATOM 1318 N N . GLU A 1 175 ? 0.469 -10.865 -21.316 1.00 76.88 175 GLU A N 1
ATOM 1319 C CA . GLU A 1 175 ? -0.382 -12.052 -21.156 1.00 76.88 175 GLU A CA 1
ATOM 1320 C C . GLU A 1 175 ? -1.356 -11.869 -19.985 1.00 76.88 175 GLU A C 1
ATOM 1322 O O . GLU A 1 175 ? -2.567 -12.022 -20.145 1.00 76.88 175 GLU A O 1
ATOM 1327 N N . ALA A 1 176 ? -0.838 -11.410 -18.846 1.00 73.19 176 ALA A N 1
ATOM 1328 C CA . ALA A 1 176 ? -1.622 -11.116 -17.654 1.00 73.19 176 ALA A CA 1
ATOM 1329 C C . ALA A 1 176 ? -2.706 -10.040 -17.896 1.00 73.19 176 ALA A C 1
ATOM 1331 O O . ALA A 1 176 ? -3.810 -10.105 -17.353 1.00 73.19 176 ALA A O 1
ATOM 1332 N N . TYR A 1 177 ? -2.414 -9.076 -18.773 1.00 68.56 177 TYR A N 1
ATOM 1333 C CA . TYR A 1 177 ? -3.359 -8.055 -19.226 1.00 68.56 177 TYR A CA 1
ATOM 1334 C C . TYR A 1 177 ? -4.474 -8.576 -20.131 1.00 68.56 177 TYR A C 1
ATOM 1336 O O . TYR A 1 177 ? -5.598 -8.074 -20.078 1.00 68.56 177 TYR A O 1
ATOM 1344 N N . GLN A 1 178 ? -4.152 -9.515 -21.016 1.00 69.00 178 GLN A N 1
ATOM 1345 C CA . GLN A 1 178 ? -5.112 -10.054 -21.975 1.00 69.00 178 GLN A CA 1
ATOM 1346 C C . GLN A 1 178 ? -6.118 -10.979 -21.300 1.00 69.00 178 GLN A C 1
ATOM 1348 O O . GLN A 1 178 ? -7.297 -10.912 -21.638 1.00 69.00 178 GLN A O 1
ATOM 1353 N N . ASP A 1 179 ? -5.677 -11.758 -20.312 1.00 65.00 179 ASP A N 1
ATOM 1354 C CA . ASP A 1 179 ? -6.559 -12.583 -19.482 1.00 65.00 179 ASP A CA 1
ATOM 135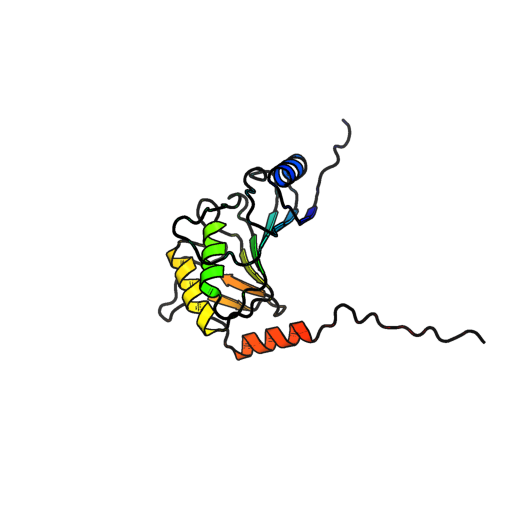5 C C . ASP A 1 179 ? -7.599 -11.713 -18.749 1.00 65.00 179 ASP A C 1
ATOM 1357 O O . ASP A 1 179 ? -8.793 -11.987 -18.786 1.00 65.00 179 ASP A O 1
ATOM 1361 N N . TYR A 1 180 ? -7.170 -10.560 -18.219 1.00 61.47 180 TYR A N 1
ATOM 1362 C CA . TYR A 1 180 ? -8.051 -9.601 -17.543 1.00 61.47 180 TYR A CA 1
ATOM 1363 C C . TYR A 1 180 ? -9.162 -9.013 -18.431 1.00 61.47 180 TYR A C 1
ATOM 1365 O O . TYR A 1 180 ? -10.269 -8.775 -17.959 1.00 61.47 180 TYR A O 1
ATOM 1373 N N . LEU A 1 181 ? -8.876 -8.725 -19.705 1.00 61.62 181 LEU A N 1
ATOM 1374 C CA . LEU A 1 181 ? -9.873 -8.172 -20.634 1.00 61.62 181 LEU A CA 1
ATOM 1375 C C . LEU A 1 181 ? -10.724 -9.255 -21.313 1.00 61.62 181 LEU A C 1
ATOM 1377 O O . LEU A 1 181 ? -11.704 -8.918 -21.974 1.00 61.62 181 LEU A O 1
ATOM 1381 N N . GLY A 1 182 ? -10.325 -10.526 -21.206 1.00 58.50 182 GLY A N 1
ATOM 1382 C CA . GLY A 1 182 ? -11.016 -11.666 -21.807 1.00 58.50 182 GLY A CA 1
ATOM 1383 C C . GLY A 1 182 ? -12.166 -12.219 -20.963 1.00 58.50 182 GLY A C 1
ATOM 1384 O O . GLY A 1 182 ? -13.003 -12.949 -21.492 1.00 58.50 182 GLY A O 1
ATOM 1385 N N . GLU A 1 183 ? -12.232 -11.865 -19.681 1.00 52.75 183 GLU A N 1
ATOM 1386 C CA . GLU A 1 183 ? -13.323 -12.234 -18.783 1.00 52.75 183 GLU A CA 1
ATOM 1387 C C . GLU A 1 183 ? -14.331 -11.082 -18.693 1.00 52.75 183 GLU A C 1
ATOM 1389 O O . GLU A 1 183 ? -14.165 -10.160 -17.900 1.00 52.75 183 GLU A O 1
ATOM 1394 N N . ASP A 1 184 ? -15.387 -11.118 -19.512 1.00 46.16 184 ASP A N 1
ATOM 1395 C CA . ASP A 1 184 ? -16.567 -10.268 -19.316 1.00 46.16 184 ASP A CA 1
ATOM 1396 C C . ASP A 1 184 ? -17.255 -10.683 -17.997 1.00 46.16 184 ASP A C 1
ATOM 1398 O O . ASP A 1 184 ? -17.850 -11.765 -17.945 1.00 46.16 184 ASP A O 1
ATOM 1402 N N . PRO A 1 185 ? -17.240 -9.861 -16.927 1.00 51.72 185 PRO A N 1
ATOM 1403 C CA . PRO A 1 185 ? -17.935 -10.192 -15.680 1.00 51.72 185 PRO A CA 1
ATOM 1404 C C . PRO A 1 185 ? -19.466 -10.133 -15.824 1.00 51.72 185 PRO A C 1
ATOM 1406 O O . PRO A 1 185 ? -20.174 -10.625 -14.949 1.00 51.72 185 PRO A O 1
ATOM 1409 N N . ASP A 1 186 ? -19.958 -9.565 -16.931 1.00 50.91 186 ASP A N 1
ATOM 1410 C CA . ASP A 1 186 ? -21.376 -9.375 -17.250 1.00 50.91 186 ASP A CA 1
ATOM 1411 C C . ASP A 1 186 ? -21.877 -10.324 -18.355 1.00 50.91 186 ASP A C 1
ATOM 1413 O O . ASP A 1 186 ? -22.954 -10.111 -18.914 1.00 50.91 186 ASP A O 1
ATOM 1417 N N . SER A 1 187 ? -21.143 -11.397 -18.679 1.00 48.97 187 SER A N 1
ATOM 1418 C CA . SER A 1 187 ? -21.713 -12.495 -19.473 1.00 48.97 187 SER A CA 1
ATOM 1419 C C . SER A 1 187 ? -22.703 -13.299 -18.618 1.00 48.97 187 SER A C 1
ATOM 1421 O O . SER A 1 187 ? -22.480 -14.467 -18.303 1.00 48.97 187 SER A O 1
ATOM 1423 N N . GLU A 1 188 ? -23.812 -12.663 -18.223 1.00 45.69 188 GLU A N 1
ATOM 1424 C CA . GLU A 1 188 ? -25.037 -13.365 -17.863 1.00 45.69 188 GLU A CA 1
ATOM 1425 C C . GLU A 1 188 ? -25.431 -14.195 -19.086 1.00 45.69 188 GLU A C 1
ATOM 1427 O O . GLU A 1 188 ? -25.861 -13.676 -20.121 1.00 45.69 188 GLU A O 1
ATOM 1432 N N . SER A 1 189 ? -25.222 -15.506 -18.972 1.00 48.50 189 SER A N 1
ATOM 1433 C CA . SER A 1 189 ? -25.790 -16.501 -19.864 1.00 48.50 189 SER A CA 1
ATOM 1434 C C . SER A 1 189 ? -27.284 -16.227 -19.958 1.00 48.50 189 SER A C 1
ATOM 1436 O O . SER A 1 189 ? -28.042 -16.484 -19.023 1.00 48.50 189 SER A O 1
ATOM 1438 N N . SER A 1 190 ? -27.692 -15.643 -21.080 1.00 46.81 190 SER A N 1
ATOM 1439 C CA . SER A 1 190 ? -29.090 -15.537 -21.455 1.00 46.81 190 SER A CA 1
ATOM 1440 C C . SER A 1 190 ? -29.554 -16.957 -21.754 1.00 46.81 190 SER A C 1
ATOM 1442 O O . SER A 1 190 ? -29.465 -17.419 -22.889 1.00 46.81 190 SER A O 1
ATOM 1444 N N . ASP A 1 191 ? -29.964 -17.677 -20.713 1.00 47.28 191 ASP A N 1
ATOM 1445 C CA . ASP A 1 191 ? -30.797 -18.857 -20.870 1.00 47.28 191 ASP A CA 1
ATOM 1446 C C . ASP A 1 191 ? -32.123 -18.350 -21.452 1.00 47.28 191 ASP A C 1
ATOM 1448 O O . ASP A 1 191 ? -32.997 -17.834 -20.7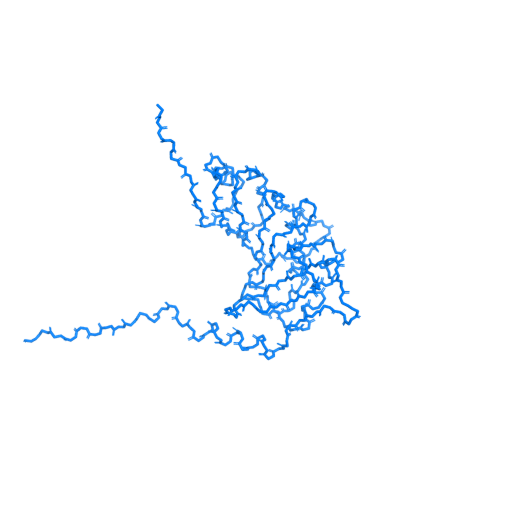55 1.00 47.28 191 ASP A O 1
ATOM 1452 N N . GLU A 1 192 ? -32.214 -18.390 -22.782 1.00 50.78 192 GLU A N 1
ATOM 1453 C CA . GLU A 1 192 ? -33.465 -18.259 -23.511 1.00 50.78 192 GLU A CA 1
ATOM 1454 C C . GLU A 1 192 ? -34.362 -19.435 -23.101 1.00 50.78 192 GLU A C 1
ATOM 1456 O O . GLU A 1 192 ? -34.308 -20.514 -23.688 1.00 50.78 192 GLU A O 1
ATOM 1461 N N . ASP A 1 193 ? -35.197 -19.222 -22.082 1.00 47.25 193 ASP A N 1
ATOM 1462 C CA . ASP A 1 193 ? -36.379 -20.043 -21.828 1.00 47.25 193 ASP A CA 1
ATOM 1463 C C . ASP A 1 193 ? -37.364 -19.840 -22.993 1.00 47.25 193 ASP A C 1
ATOM 1465 O O . ASP A 1 193 ? -38.282 -19.013 -22.960 1.00 47.25 193 ASP A O 1
ATOM 1469 N N . SER A 1 194 ? -37.147 -20.595 -24.070 1.00 60.59 194 SER A N 1
ATOM 1470 C CA . SER A 1 194 ? -38.177 -20.915 -25.047 1.00 60.59 194 SER A CA 1
ATOM 1471 C C . SER A 1 194 ? -39.061 -22.014 -24.466 1.00 60.59 194 SER A C 1
ATOM 1473 O O . SER A 1 194 ? -38.583 -23.128 -24.281 1.00 60.59 194 SER A O 1
ATOM 1475 N N . ASP A 1 195 ? -40.317 -21.696 -24.161 1.00 55.91 195 ASP A N 1
ATOM 1476 C CA . ASP A 1 195 ? -41.490 -22.525 -24.485 1.00 55.91 195 ASP A CA 1
ATOM 1477 C C . ASP A 1 195 ? -42.714 -22.038 -23.703 1.00 55.91 195 ASP A C 1
ATOM 1479 O O . ASP A 1 195 ? -42.840 -22.300 -22.512 1.00 55.91 195 ASP A O 1
ATOM 1483 N N . TYR A 1 196 ? -43.642 -21.375 -24.396 1.00 46.25 196 TYR A N 1
ATOM 1484 C CA . TYR A 1 196 ? -45.083 -21.518 -24.167 1.00 46.25 196 TYR A CA 1
ATOM 1485 C C . TYR A 1 196 ? -45.814 -21.093 -25.449 1.00 46.25 196 TYR A C 1
ATOM 1487 O O . TYR A 1 196 ? -46.006 -19.902 -25.694 1.00 46.25 196 TYR A O 1
ATOM 1495 N N . ASP A 1 197 ? -46.213 -22.087 -26.242 1.00 57.53 197 ASP A N 1
ATOM 1496 C CA . ASP A 1 197 ? -47.331 -22.022 -27.194 1.00 57.53 197 ASP A CA 1
ATOM 1497 C C . ASP A 1 197 ? -48.337 -23.123 -26.812 1.00 57.53 197 ASP A C 1
ATOM 1499 O O . ASP A 1 197 ? -47.891 -24.272 -26.569 1.00 57.53 197 ASP A O 1
#

pLDDT: mean 87.83, std 14.39, range [45.69, 98.38]

Radius of gyration: 19.51 Å; chains: 1; bounding box: 71×43×56 Å

Foldseek 3Di:
DDPDDAAAEDADEDEAPVSLLVCLVRAAQHAYHYEYADQYANQSNANRYVAAEYEYEQDDADDPDRAARAHHVPPAYEYEHEAAAEPRLRSVLVNLLSHQHVQQEHQWYKYFQHHYAQVSQQVSQVSCLVSRHAHPDDDEFEWDQPPQLGMITGGHDPHADPVTHYYDHRVSNVVSVVSVVPDDVPPPPPPPPDDDD

Organism: Hyalella azteca (NCBI:txid294128)

Secondary structure (DSSP, 8-state):
--------EEEEE--SHHHHHHHHTT-TTEEEEEEESS----GGGTTTEEEEEEEEPPPPPP-SS----PPP-SSPPEEEEE-PPTT-HHHHHHHHHHHPPTTSEESEEEEET----GGGHHHHHHHHHHTT-EESS-SB-EEEE-TTSSEEEEE--SB--TT--B---HHHHHHHHHHHHH--TT-----------